Protein AF-A0A8S3U0A6-F1 (afdb_monomer_lite)

Secondary structure (DSSP, 8-state):
-TT-EEEEEEE-SSS-----EEEEEEPB---TTTTTTSPTT-EEE-SS-SSEEEEEEEETTEEEEEEEEPGGG-EEETTTTEEES---S---------PPPPP-PPPP-----TTEEEEEETTEEEEEEES--GGG-EEEEEEEEEETTEEEEEEEEEPPPB---S-BEEE--S--BTT-TTSS-TTS-EEEEEEEEBTT-EEEEEEE-TT-SS-EEPP-EEEEEEEEEETTEEEEEEEEE----GGGTT-EEEEEEE-TT-TTSPPPBB--EE--PBPTTTTTT--SS-EEEE-SS-TTEEEEEETTEEEEEE-SSTTEEE-SSSSSSEEEGGGS-----S-GGGHHHHTTSS--

Radius of gyration: 31.89 Å; chains: 1; bounding box: 70×53×95 Å

Organism: Mytilus edulis (NCBI:txid6550)

pLDDT: mean 75.88, std 19.81, range [29.55, 98.44]

Foldseek 3Di:
DQFFKEKEFEDEPDPDPPTPDIDIDTFAFDWLCNCVPPDAQAWAFRPPDFQWIWGWHDDPPGIDTDIDGAPPSFGADNVVSHGDPDDDPPPPDDPDDDDDDDDDDDDDDDDDDPAWDWDDDDRYIYIYGYPDFLVPFAKDKDWDDPDPGGITIDIDGDADWWAWDDAKAWAQFLFAAAPDPVLGDPVRWIKMKGFQTPVGWDKFKWKAFPPRDDIDTADWAWDDKDWDQDRRITIIMTTIGGRHHPRLQQIKMKMWTDDPVCRPDPIHIHDIDTDHHDYQQPLPPVQDQWDWAFDQADQQWIWIDGRRGTGIHGNPDPQWGQAPPDPDRIDGPVVHDDDNNPDPPCVVVVVVPPDD

Sequence (356 aa):
MDGGKLRCRISESGDSEDLVGSVSEPLMLIPRNYCSCAEVNKRLEHPTKCDVYVECIEDGPKKYAFGKACENAHCINSEIGACSHNCSSNCTKDTLDYLDFCPTSPPPAKQSANGISITLETNIITISLQNVTCSLVGFYGVELNVSSNVTDQAEGELKMIKKPNGSAALNLHPDQFADLETGYRNWLLHSCIANVGSPAGSIQIEILQQGERQFRYLNITIHDQTDETVSCSIVRKMDFGISFTSDMDKAVIRCSIRHELFPDDPKIISNNETVSLLQKNFCENNTDDRTYFQHPSDCNSFIQCEKNVTYSKSCLTESLCFGSESKAACGNCDDVTCKKLSRYNNYQVANRTATM

Structure (mmCIF, N/CA/C/O backbone):
data_AF-A0A8S3U0A6-F1
#
_entry.id   AF-A0A8S3U0A6-F1
#
loop_
_atom_site.group_PDB
_atom_site.id
_atom_site.type_symbol
_atom_site.label_atom_id
_atom_site.label_alt_id
_atom_site.label_comp_id
_atom_site.label_asym_id
_atom_site.label_entity_id
_atom_site.label_seq_id
_atom_site.pdbx_PDB_ins_code
_atom_site.Cartn_x
_atom_site.Cartn_y
_atom_site.Cartn_z
_atom_site.occupancy
_atom_site.B_iso_or_equiv
_atom_site.auth_seq_id
_atom_site.auth_comp_id
_atom_site.auth_asym_id
_atom_site.auth_atom_id
_atom_site.pdbx_PDB_model_num
ATOM 1 N N . MET A 1 1 ? 24.007 1.934 -42.905 1.00 47.88 1 MET A N 1
ATOM 2 C CA . MET A 1 1 ? 23.097 0.780 -42.779 1.00 47.88 1 MET A CA 1
ATOM 3 C C . MET A 1 1 ? 21.680 1.312 -42.646 1.00 47.88 1 MET A C 1
ATOM 5 O O . MET A 1 1 ? 21.069 1.174 -41.597 1.00 47.88 1 MET A O 1
ATOM 9 N N . ASP A 1 2 ? 21.169 1.977 -43.682 1.00 33.72 2 ASP A N 1
ATOM 10 C CA . ASP A 1 2 ? 19.821 2.540 -43.588 1.00 33.72 2 ASP A CA 1
ATOM 11 C C . ASP A 1 2 ? 18.804 1.387 -43.649 1.00 33.72 2 ASP A C 1
ATOM 13 O O . ASP A 1 2 ? 18.867 0.561 -44.563 1.00 33.72 2 ASP A O 1
ATOM 17 N N . GLY A 1 3 ? 17.954 1.256 -42.627 1.00 42.91 3 GLY A N 1
ATOM 18 C CA . GLY A 1 3 ? 16.997 0.147 -42.494 1.00 42.91 3 GLY A CA 1
ATOM 19 C C . GLY A 1 3 ? 17.502 -1.131 -41.800 1.00 42.91 3 GLY A C 1
ATOM 20 O O . GLY A 1 3 ? 16.824 -2.159 -41.869 1.00 42.91 3 GLY A O 1
ATOM 21 N N . GLY A 1 4 ? 18.661 -1.104 -41.127 1.00 47.53 4 GLY A N 1
ATOM 22 C CA . GLY A 1 4 ? 19.082 -2.201 -40.242 1.00 47.53 4 GLY A CA 1
ATOM 23 C C . GLY A 1 4 ? 18.166 -2.348 -39.015 1.00 47.53 4 GLY A C 1
ATOM 24 O O . GLY A 1 4 ? 17.414 -1.433 -38.681 1.00 47.53 4 GLY A O 1
ATOM 25 N N . LYS A 1 5 ? 18.204 -3.501 -38.336 1.00 49.84 5 LYS A N 1
ATOM 26 C CA . LYS A 1 5 ? 17.401 -3.755 -37.124 1.00 49.84 5 LYS A CA 1
ATOM 27 C C . LYS A 1 5 ? 18.305 -4.121 -35.954 1.00 49.84 5 LYS A C 1
ATOM 29 O O . LYS A 1 5 ? 19.135 -5.022 -36.085 1.00 49.84 5 LYS A O 1
ATOM 34 N N . LEU A 1 6 ? 18.109 -3.465 -34.813 1.00 46.78 6 LEU A N 1
ATOM 35 C CA . LEU A 1 6 ? 18.661 -3.922 -33.542 1.00 46.78 6 LEU A CA 1
ATOM 36 C C . LEU A 1 6 ? 17.726 -4.997 -32.995 1.00 46.78 6 LEU A C 1
ATOM 38 O O . LEU A 1 6 ? 16.516 -4.779 -32.931 1.00 46.78 6 LEU A O 1
ATOM 42 N N . ARG A 1 7 ? 18.265 -6.159 -32.620 1.00 52.66 7 ARG A N 1
ATOM 43 C CA . ARG A 1 7 ? 17.488 -7.214 -31.962 1.00 52.66 7 ARG A CA 1
ATOM 44 C C . ARG A 1 7 ? 18.104 -7.509 -30.602 1.00 52.66 7 ARG A C 1
ATOM 46 O O . ARG A 1 7 ? 19.230 -7.987 -30.528 1.00 52.66 7 ARG A O 1
ATOM 53 N N . CYS A 1 8 ? 17.356 -7.281 -29.532 1.00 51.00 8 CYS A N 1
ATOM 54 C CA . CYS A 1 8 ? 17.762 -7.728 -28.201 1.00 51.00 8 CYS A CA 1
ATOM 55 C C . CYS A 1 8 ? 17.172 -9.117 -27.938 1.00 51.00 8 CYS A C 1
ATOM 57 O O . CYS A 1 8 ? 15.973 -9.326 -28.148 1.00 51.00 8 CYS A O 1
ATOM 59 N N . ARG A 1 9 ? 18.008 -10.067 -27.505 1.00 60.38 9 ARG A N 1
ATOM 60 C CA . ARG A 1 9 ? 17.575 -11.402 -27.064 1.00 60.38 9 ARG A CA 1
ATOM 61 C C . ARG A 1 9 ? 17.906 -11.583 -25.587 1.00 60.38 9 ARG A C 1
ATOM 63 O O . ARG A 1 9 ? 19.030 -11.329 -25.164 1.00 60.38 9 ARG A O 1
ATOM 70 N N . ILE A 1 10 ? 16.930 -12.040 -24.813 1.00 53.59 10 ILE A N 1
ATOM 71 C CA . ILE A 1 10 ? 17.117 -12.402 -23.406 1.00 53.59 10 ILE A CA 1
ATOM 72 C C . ILE A 1 10 ? 16.853 -13.902 -23.294 1.00 53.59 10 ILE A C 1
ATOM 74 O O . ILE A 1 10 ? 15.803 -14.372 -23.732 1.00 53.59 10 ILE A O 1
ATOM 78 N N . SER A 1 11 ? 17.811 -14.641 -22.741 1.00 54.06 11 SER A N 1
ATOM 79 C CA . SER A 1 11 ? 17.700 -16.083 -22.494 1.00 54.06 11 SER A CA 1
ATOM 80 C C . SER A 1 11 ? 17.983 -16.374 -21.023 1.00 54.06 11 SER A C 1
ATOM 82 O O . SER A 1 11 ? 18.988 -15.893 -20.487 1.00 54.06 11 SER A O 1
ATOM 84 N N . GLU A 1 12 ? 17.133 -17.171 -20.377 1.00 51.25 12 GLU A N 1
ATOM 85 C CA . GLU A 1 12 ? 17.441 -17.729 -19.057 1.00 51.25 12 GLU A CA 1
ATOM 86 C C . GLU A 1 12 ? 18.522 -18.814 -19.167 1.00 51.25 12 GLU A C 1
ATOM 88 O O . GLU A 1 12 ? 18.700 -19.441 -20.211 1.00 51.25 12 GLU A O 1
ATOM 93 N N . SER A 1 13 ? 19.302 -19.007 -18.103 1.00 42.06 13 SER A N 1
ATOM 94 C CA . SER A 1 13 ? 20.337 -20.039 -18.061 1.00 42.06 13 SER A CA 1
ATOM 95 C C . SER A 1 13 ? 19.722 -21.417 -17.817 1.00 42.06 13 SER A C 1
ATOM 97 O O . SER A 1 13 ? 19.549 -21.872 -16.691 1.00 42.06 13 SER A O 1
ATOM 99 N N . GLY A 1 14 ? 19.419 -22.094 -18.916 1.00 46.12 14 GLY A N 1
ATOM 100 C CA . GLY A 1 14 ? 19.045 -23.500 -18.996 1.00 46.12 14 GLY A CA 1
ATOM 101 C C . GLY A 1 14 ? 18.926 -23.863 -20.472 1.00 46.12 14 GLY A C 1
ATOM 102 O O . GLY A 1 14 ? 18.531 -23.016 -21.263 1.00 46.12 14 GLY A O 1
ATOM 103 N N . ASP A 1 15 ? 19.286 -25.084 -20.869 1.00 41.91 15 ASP A N 1
ATOM 104 C CA . ASP A 1 15 ? 19.334 -25.532 -22.276 1.00 41.91 15 ASP A CA 1
ATOM 105 C C . ASP A 1 15 ? 17.960 -25.553 -23.006 1.00 41.91 15 ASP A C 1
ATOM 107 O O . ASP A 1 15 ? 17.818 -26.193 -24.048 1.00 41.91 15 ASP A O 1
ATOM 111 N N . SER A 1 16 ? 16.927 -24.878 -22.487 1.00 42.53 16 SER A N 1
ATOM 112 C CA . SER A 1 16 ? 15.658 -24.660 -23.184 1.00 42.53 16 SER A CA 1
ATOM 113 C C . SER A 1 16 ? 15.678 -23.326 -23.933 1.00 42.53 16 SER A C 1
ATOM 115 O O . SER A 1 16 ? 15.796 -22.264 -23.322 1.00 42.53 16 SER A O 1
ATOM 117 N N . GLU A 1 17 ? 15.489 -23.372 -25.253 1.00 40.44 17 GLU A N 1
ATOM 118 C CA . GLU A 1 17 ? 15.299 -22.212 -26.143 1.00 40.44 17 GLU A CA 1
ATOM 119 C C . GLU A 1 17 ? 13.962 -21.467 -25.919 1.00 40.44 17 GLU A C 1
ATOM 121 O O . GLU A 1 17 ? 13.339 -20.979 -26.864 1.00 40.44 17 GLU A O 1
ATOM 126 N N . ASP A 1 18 ? 13.495 -21.355 -24.678 1.00 37.75 18 ASP A N 1
ATOM 127 C CA . ASP A 1 18 ? 12.295 -20.586 -24.372 1.00 37.75 18 ASP A CA 1
ATOM 128 C C . ASP A 1 18 ? 12.647 -19.091 -24.394 1.00 37.75 18 ASP A C 1
ATOM 130 O O . ASP A 1 18 ? 13.227 -18.515 -23.472 1.00 37.75 18 ASP A O 1
ATOM 134 N N . LEU A 1 19 ? 12.339 -18.458 -25.528 1.00 41.19 19 LEU A N 1
ATOM 135 C CA . LEU A 1 19 ? 12.438 -17.016 -25.744 1.00 41.19 19 LEU A CA 1
ATOM 136 C C . LEU A 1 19 ? 11.543 -16.273 -24.743 1.00 41.19 19 LEU A C 1
ATOM 138 O O . LEU A 1 19 ? 10.323 -16.250 -24.890 1.00 41.19 19 LEU A O 1
ATOM 142 N N . VAL A 1 20 ? 12.156 -15.590 -23.774 1.00 49.09 20 VAL A N 1
ATOM 143 C CA . VAL A 1 20 ? 11.433 -14.754 -22.795 1.00 49.09 20 VAL A CA 1
ATOM 144 C C . VAL A 1 20 ? 10.982 -13.418 -23.419 1.00 49.09 20 VAL A C 1
ATOM 146 O O . VAL A 1 20 ? 10.034 -12.790 -22.955 1.00 49.09 20 VAL A O 1
ATOM 149 N N . GLY A 1 21 ? 11.606 -12.998 -24.526 1.00 49.06 21 GLY A N 1
ATOM 150 C CA . GLY A 1 21 ? 11.163 -11.862 -25.337 1.00 49.06 21 GLY A CA 1
ATOM 151 C C . GLY A 1 21 ? 12.206 -11.396 -26.355 1.00 49.06 21 GLY A C 1
ATOM 152 O O . GLY A 1 21 ? 13.409 -11.601 -26.180 1.00 49.06 21 GLY A O 1
ATOM 153 N N . SER A 1 22 ? 11.752 -10.748 -27.432 1.00 41.56 22 SER A N 1
ATOM 154 C CA . SER A 1 22 ? 12.625 -10.031 -28.368 1.00 41.56 22 SER A CA 1
ATOM 155 C C . SER A 1 22 ? 11.982 -8.721 -28.801 1.00 41.56 22 SER A C 1
ATOM 157 O O . SER A 1 22 ? 10.858 -8.733 -29.302 1.00 41.56 22 SER A O 1
ATOM 159 N N . VAL A 1 23 ? 12.710 -7.616 -28.667 1.00 48.03 23 VAL A 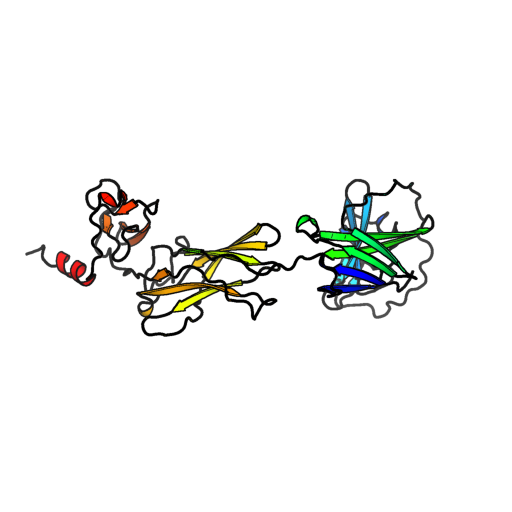N 1
ATOM 160 C CA . VAL A 1 23 ? 12.323 -6.319 -29.236 1.00 48.03 23 VAL A CA 1
ATOM 161 C C . VAL A 1 23 ? 13.206 -6.066 -30.452 1.00 48.03 23 VAL A C 1
ATOM 163 O O . VAL A 1 23 ? 14.416 -6.311 -30.408 1.00 48.03 23 VAL A O 1
ATOM 166 N N . SER A 1 24 ? 12.587 -5.648 -31.558 1.00 44.12 24 SER A N 1
ATOM 167 C CA . SER A 1 24 ? 13.285 -5.314 -32.795 1.00 44.12 24 SER A CA 1
ATOM 168 C C . SER A 1 24 ? 12.948 -3.888 -33.196 1.00 44.12 24 SER A C 1
ATOM 170 O O . SER A 1 24 ? 11.878 -3.652 -33.747 1.00 44.12 24 SER A O 1
ATOM 172 N N . GLU A 1 25 ? 13.880 -2.971 -32.965 1.00 54.28 25 GLU A N 1
ATOM 173 C CA . GLU A 1 25 ? 13.739 -1.573 -33.376 1.00 54.28 25 GLU A CA 1
ATOM 174 C C . GLU A 1 25 ? 14.562 -1.310 -34.647 1.00 54.28 25 GLU A C 1
ATOM 176 O O . GLU A 1 25 ? 15.656 -1.874 -34.809 1.00 54.28 25 GLU A O 1
ATOM 181 N N . PRO A 1 26 ? 14.054 -0.501 -35.593 1.00 49.22 26 PRO A N 1
ATOM 182 C CA . PRO A 1 26 ? 14.845 -0.046 -36.726 1.00 49.22 26 PRO A CA 1
ATOM 183 C C . PRO A 1 26 ? 15.969 0.878 -36.239 1.00 49.22 26 PRO A C 1
ATOM 185 O O . PRO A 1 26 ? 15.728 1.802 -35.464 1.00 49.22 26 PRO A O 1
ATOM 188 N N . LEU A 1 27 ? 17.192 0.640 -36.718 1.00 47.41 27 LEU A N 1
ATOM 189 C CA . LEU A 1 27 ? 18.333 1.528 -36.489 1.00 47.41 27 LEU A CA 1
ATOM 190 C C . LEU A 1 27 ? 18.053 2.883 -37.153 1.00 47.41 27 LEU A C 1
ATOM 192 O O . LEU A 1 27 ? 17.593 2.929 -38.299 1.00 47.41 27 LEU A O 1
ATOM 196 N N . MET A 1 28 ? 18.299 3.977 -36.432 1.00 59.22 28 MET A N 1
ATOM 197 C CA . MET A 1 28 ? 18.072 5.337 -36.919 1.00 59.22 28 MET A CA 1
ATOM 198 C C . MET A 1 28 ? 19.397 6.097 -36.958 1.00 59.22 28 MET A C 1
ATOM 200 O O . MET A 1 28 ? 19.957 6.445 -35.927 1.00 59.22 28 MET A O 1
ATOM 204 N N . LEU A 1 29 ? 19.866 6.374 -38.175 1.00 49.03 29 LEU A N 1
ATOM 205 C CA . LEU A 1 29 ? 21.147 7.030 -38.425 1.00 49.03 29 LEU A CA 1
ATOM 206 C C . LEU A 1 29 ? 21.105 8.516 -38.036 1.00 49.03 29 LEU A C 1
ATOM 208 O O . LEU A 1 29 ? 20.528 9.331 -38.761 1.00 49.03 29 LEU A O 1
ATOM 212 N N . ILE A 1 30 ? 21.781 8.878 -36.941 1.00 61.34 30 ILE A N 1
ATOM 213 C CA . ILE A 1 30 ? 22.064 10.269 -36.553 1.00 61.34 30 ILE A CA 1
ATOM 214 C C . ILE A 1 30 ? 23.581 10.522 -36.680 1.00 61.34 30 ILE A C 1
ATOM 216 O O . ILE A 1 30 ? 24.365 9.829 -36.031 1.00 61.34 30 ILE A O 1
ATOM 220 N N . PRO A 1 31 ? 24.040 11.497 -37.492 1.00 62.28 31 PRO A N 1
ATOM 221 C CA . PRO A 1 31 ? 25.468 11.797 -37.640 1.00 62.28 31 PRO A CA 1
ATOM 222 C C . PRO A 1 31 ? 26.160 12.147 -36.310 1.00 62.28 31 PRO A C 1
ATOM 224 O O . PRO A 1 31 ? 25.607 12.865 -35.482 1.00 62.28 31 PRO A O 1
ATOM 227 N N . ARG A 1 32 ? 27.422 11.734 -36.120 1.00 54.69 32 ARG A N 1
ATOM 228 C CA . ARG A 1 32 ? 28.195 11.966 -34.876 1.00 54.69 32 ARG A CA 1
ATOM 229 C C . ARG A 1 32 ? 28.244 13.427 -34.426 1.00 54.69 32 ARG A C 1
ATOM 231 O O . ARG A 1 32 ? 28.287 13.740 -33.243 1.00 54.69 32 ARG A O 1
ATOM 238 N N . ASN A 1 33 ? 28.307 14.326 -35.395 1.00 67.69 33 ASN A N 1
ATOM 239 C CA . ASN A 1 33 ? 28.427 15.763 -35.205 1.00 67.69 33 ASN A CA 1
ATOM 240 C C . ASN A 1 33 ? 27.070 16.476 -35.258 1.00 67.69 33 ASN A C 1
ATOM 242 O O . ASN A 1 33 ? 27.037 17.700 -35.303 1.00 67.69 33 ASN A O 1
ATOM 246 N N . TYR A 1 34 ? 25.949 15.750 -35.225 1.00 76.06 34 TYR A N 1
ATOM 247 C CA . TYR A 1 34 ? 24.624 16.369 -35.295 1.00 76.06 34 TYR A CA 1
ATOM 248 C C . TYR A 1 34 ? 24.407 17.404 -34.183 1.00 76.06 34 TYR A C 1
ATOM 250 O O . TYR A 1 34 ? 23.844 18.471 -34.404 1.00 76.06 34 TYR A O 1
ATOM 258 N N . CYS A 1 35 ? 24.953 17.121 -32.998 1.00 82.12 35 CYS A N 1
ATOM 259 C CA . CYS A 1 35 ? 24.882 17.993 -31.831 1.00 82.12 35 CYS A CA 1
ATOM 260 C C . CYS A 1 35 ? 26.129 18.863 -31.609 1.00 82.12 35 CYS A C 1
ATOM 262 O O . CYS A 1 35 ? 26.193 19.581 -30.610 1.00 82.12 35 CYS A O 1
ATOM 264 N N . SER A 1 36 ? 27.134 18.839 -32.497 1.00 77.44 36 SER A N 1
ATOM 265 C CA . SER A 1 36 ? 28.404 19.542 -32.238 1.00 77.44 36 SER A CA 1
ATOM 266 C C . SER A 1 36 ? 28.229 21.059 -32.146 1.00 77.44 36 SER A C 1
ATOM 268 O O . SER A 1 36 ? 28.889 21.707 -31.336 1.00 77.44 36 SER A O 1
ATOM 270 N N . CYS A 1 37 ? 27.299 21.611 -32.926 1.00 78.38 37 CYS A N 1
ATOM 271 C CA . CYS A 1 37 ? 26.990 23.044 -32.969 1.00 78.38 37 CYS A CA 1
ATOM 272 C C . CYS A 1 37 ? 25.665 23.396 -32.277 1.00 78.38 37 CYS A C 1
ATOM 274 O O . CYS A 1 37 ? 25.257 24.554 -32.279 1.00 78.38 37 CYS A O 1
ATOM 276 N N . ALA A 1 38 ? 24.985 22.408 -31.697 1.00 79.44 38 ALA A N 1
ATOM 277 C CA . ALA A 1 38 ? 23.726 22.615 -31.007 1.00 79.44 38 ALA A CA 1
ATOM 278 C C . ALA A 1 38 ? 23.963 23.051 -29.556 1.00 79.44 38 ALA A C 1
ATOM 280 O O . ALA A 1 38 ? 24.920 22.621 -28.897 1.00 79.44 38 ALA A O 1
ATOM 281 N N . GLU A 1 39 ? 23.071 23.901 -29.057 1.00 85.31 39 GLU A N 1
ATOM 282 C CA . GLU A 1 39 ? 22.974 24.195 -27.631 1.00 85.31 39 GLU A CA 1
ATOM 283 C C . GLU A 1 39 ? 22.542 22.936 -26.865 1.00 85.31 39 GLU A C 1
ATOM 285 O O . GLU A 1 39 ? 21.842 22.070 -27.396 1.00 85.31 39 GLU A O 1
ATOM 290 N N . VAL A 1 40 ? 22.983 22.821 -25.613 1.00 82.19 40 VAL A N 1
ATOM 291 C CA . VAL A 1 40 ? 22.609 21.704 -24.736 1.00 82.19 40 VAL A CA 1
ATOM 292 C C . VAL A 1 40 ? 21.099 21.731 -24.500 1.00 82.19 40 VAL A C 1
ATOM 294 O O . VAL A 1 40 ? 20.516 22.795 -24.302 1.00 82.19 40 VAL A O 1
ATOM 297 N N . ASN A 1 41 ? 20.466 20.561 -24.527 1.00 81.94 41 ASN A N 1
ATOM 298 C CA . ASN A 1 41 ? 19.020 20.335 -24.454 1.00 81.94 41 ASN A CA 1
ATOM 299 C C . ASN A 1 41 ? 18.215 20.930 -25.619 1.00 81.94 41 ASN A C 1
ATOM 301 O O . ASN A 1 41 ? 16.982 20.963 -25.571 1.00 81.94 41 ASN A O 1
ATOM 305 N N . LYS A 1 42 ? 18.877 21.376 -26.693 1.00 84.62 42 LYS A N 1
ATOM 306 C CA . LYS A 1 42 ? 18.171 21.783 -27.903 1.00 84.62 42 LYS A CA 1
ATOM 307 C C . LYS A 1 42 ? 17.587 20.554 -28.590 1.00 84.62 42 LYS A C 1
ATOM 309 O O . LYS A 1 42 ? 18.274 19.551 -28.793 1.00 84.62 42 LYS A O 1
ATOM 314 N N . ARG A 1 43 ? 16.312 20.661 -28.962 1.00 85.94 43 ARG A N 1
ATOM 315 C CA . ARG A 1 43 ? 15.608 19.671 -29.776 1.00 85.94 43 ARG A CA 1
ATOM 316 C C . ARG A 1 43 ? 15.718 20.073 -31.238 1.00 85.94 43 ARG A C 1
ATOM 318 O O . ARG A 1 43 ? 15.327 21.175 -31.612 1.00 85.94 43 ARG A O 1
ATOM 325 N N . LEU A 1 44 ? 16.290 19.192 -32.040 1.00 83.19 44 LEU A N 1
ATOM 326 C CA . LEU A 1 44 ? 16.493 19.362 -33.471 1.00 83.19 44 LEU A CA 1
ATOM 327 C C . LEU A 1 44 ? 15.561 18.429 -34.235 1.00 83.19 44 LEU A C 1
ATOM 329 O O . LEU A 1 44 ? 15.162 17.385 -33.720 1.00 83.19 44 LEU A O 1
ATOM 333 N N . GLU A 1 45 ? 15.242 18.776 -35.477 1.00 81.94 45 GLU A N 1
ATOM 334 C CA . GLU A 1 45 ? 14.510 17.857 -36.350 1.00 81.94 45 GLU A CA 1
ATOM 335 C C . GLU A 1 45 ? 15.331 16.594 -36.571 1.00 81.94 45 GLU A C 1
ATOM 337 O O . GLU A 1 45 ? 16.559 16.662 -36.623 1.00 81.94 45 GLU A O 1
ATOM 342 N N . HIS A 1 46 ? 14.693 15.430 -36.657 1.00 80.06 46 HIS A N 1
ATOM 343 C CA . HIS A 1 46 ? 15.438 14.222 -36.968 1.00 80.06 46 HIS A CA 1
ATOM 344 C C . HIS A 1 46 ? 15.821 14.212 -38.453 1.00 80.06 46 HIS A C 1
ATOM 346 O O . HIS A 1 46 ? 14.981 14.478 -39.317 1.00 80.06 46 HIS A O 1
ATOM 352 N N . PRO A 1 47 ? 17.076 13.865 -38.795 1.00 70.19 47 PRO A N 1
ATOM 353 C CA . PRO A 1 47 ? 17.580 14.031 -40.145 1.00 70.19 47 PRO A CA 1
ATOM 354 C C . PRO A 1 47 ? 16.893 13.128 -41.152 1.00 70.19 47 PRO A C 1
ATOM 356 O O . PRO A 1 47 ? 17.143 13.328 -42.324 1.00 70.19 47 PRO A O 1
ATOM 359 N N . THR A 1 48 ? 16.096 12.123 -40.765 1.00 67.50 48 THR A N 1
ATOM 360 C CA . THR A 1 48 ? 15.401 11.199 -41.688 1.00 67.50 48 THR A CA 1
ATOM 361 C C . THR A 1 48 ? 13.934 10.915 -41.364 1.00 67.50 48 THR A C 1
ATOM 363 O O . THR A 1 48 ? 13.293 10.206 -42.137 1.00 67.50 48 THR A O 1
ATOM 366 N N . LYS A 1 49 ? 13.380 11.466 -40.277 1.00 74.44 49 LYS A N 1
ATOM 367 C CA . LYS A 1 49 ? 12.006 11.185 -39.825 1.00 74.44 49 LYS A CA 1
ATOM 368 C C . LYS A 1 49 ? 11.366 12.440 -39.248 1.00 74.44 49 LYS A C 1
ATOM 370 O O . LYS A 1 49 ? 12.043 13.217 -38.598 1.00 74.44 49 LYS A O 1
ATOM 375 N N . CYS A 1 50 ? 10.076 12.631 -39.485 1.00 77.44 50 CYS A N 1
ATOM 376 C CA . CYS A 1 50 ? 9.384 13.873 -39.127 1.00 77.44 50 CYS A CA 1
ATOM 377 C C . CYS A 1 50 ? 8.708 13.773 -37.751 1.00 77.44 50 CYS A C 1
ATOM 379 O O . CYS A 1 50 ? 8.495 14.784 -37.093 1.00 77.44 50 CYS A O 1
ATOM 381 N N . ASP A 1 51 ? 8.401 12.551 -37.313 1.00 78.00 51 ASP A N 1
ATOM 382 C CA . ASP A 1 51 ? 7.774 12.188 -36.037 1.00 78.00 51 ASP A CA 1
ATOM 383 C C . ASP A 1 51 ? 8.790 11.932 -34.908 1.00 78.00 51 ASP A C 1
ATOM 385 O O . ASP A 1 51 ? 8.432 11.499 -33.813 1.00 78.00 51 ASP A O 1
ATOM 389 N N . VAL A 1 52 ? 10.069 12.203 -35.168 1.00 78.00 52 VAL A N 1
ATOM 390 C CA . VAL A 1 52 ? 11.179 12.035 -34.229 1.00 78.00 52 VAL A CA 1
ATOM 391 C C . VAL A 1 52 ? 11.944 13.353 -34.153 1.00 78.00 52 VAL A C 1
ATOM 393 O O . VAL A 1 52 ? 12.131 14.035 -35.161 1.00 78.00 52 VAL A O 1
ATOM 396 N N . TYR A 1 53 ? 12.412 13.713 -32.963 1.00 84.31 53 TYR A N 1
ATOM 397 C CA . TYR A 1 53 ? 13.364 14.801 -32.760 1.00 84.31 53 TYR A CA 1
ATOM 398 C C . TYR A 1 53 ? 14.656 14.274 -32.151 1.00 84.31 53 TYR A C 1
ATOM 400 O O . TYR A 1 53 ? 14.681 13.201 -31.553 1.00 84.31 53 TYR A O 1
ATOM 408 N N . VAL A 1 54 ? 15.735 15.032 -32.302 1.00 82.94 54 VAL A N 1
ATOM 409 C CA . VAL A 1 54 ? 17.030 14.733 -31.692 1.00 82.94 54 VAL A CA 1
ATOM 410 C C . VAL A 1 54 ? 17.268 15.699 -30.543 1.00 82.94 54 VAL A C 1
ATOM 412 O O . VAL A 1 54 ? 17.284 16.909 -30.747 1.00 82.94 54 VAL A O 1
ATOM 415 N N . GLU A 1 55 ? 17.439 15.183 -29.334 1.00 87.00 55 GLU A N 1
ATOM 416 C CA . GLU A 1 55 ? 17.814 15.957 -28.154 1.00 87.00 55 GLU A CA 1
ATOM 417 C C . GLU A 1 55 ? 19.322 15.872 -27.934 1.00 87.00 55 GLU A C 1
ATOM 419 O O . GLU A 1 55 ? 19.886 14.784 -27.814 1.00 87.00 55 GLU A O 1
ATOM 424 N N . CYS A 1 56 ? 19.982 17.025 -27.888 1.00 83.75 56 CYS A N 1
ATOM 425 C CA . CYS A 1 56 ? 21.419 17.091 -27.665 1.00 83.75 56 CYS A CA 1
ATOM 426 C C . CYS A 1 56 ? 21.731 17.199 -26.172 1.00 83.75 56 CYS A C 1
ATOM 428 O O . CYS A 1 56 ? 21.449 18.233 -25.574 1.00 83.75 56 CYS A O 1
ATOM 430 N N . ILE A 1 57 ? 22.336 16.179 -25.565 1.00 81.50 57 ILE A N 1
ATOM 431 C CA . ILE A 1 57 ? 22.690 16.186 -24.133 1.00 81.50 57 ILE A CA 1
ATOM 432 C C . ILE A 1 57 ? 24.211 16.240 -23.994 1.00 81.50 57 ILE A C 1
ATOM 434 O O . ILE A 1 57 ? 24.939 15.664 -24.802 1.00 81.50 57 ILE A O 1
ATOM 438 N N . GLU A 1 58 ? 24.702 16.947 -22.981 1.00 82.69 58 GLU A N 1
ATOM 439 C CA . GLU A 1 58 ? 26.125 17.019 -22.654 1.00 82.69 58 GLU A CA 1
ATOM 440 C C . GLU A 1 58 ? 26.406 16.216 -21.379 1.00 82.69 58 GLU A C 1
ATOM 442 O O . GLU A 1 58 ? 25.743 16.409 -20.361 1.00 82.69 58 GLU A O 1
ATOM 447 N N . ASP A 1 59 ? 27.381 15.309 -21.448 1.00 70.06 59 ASP A N 1
ATOM 448 C CA . ASP A 1 59 ? 27.919 14.590 -20.291 1.00 70.06 59 ASP A CA 1
ATOM 449 C C . ASP A 1 59 ? 29.452 14.697 -20.314 1.00 70.06 59 ASP A C 1
ATOM 451 O O . ASP A 1 59 ? 30.156 14.112 -21.150 1.00 70.06 59 ASP A O 1
ATOM 455 N N . GLY A 1 60 ? 29.967 15.550 -19.428 1.00 81.00 60 GLY A N 1
ATOM 456 C CA . GLY A 1 60 ? 31.368 15.955 -19.408 1.00 81.00 60 GLY A CA 1
ATOM 457 C C . GLY A 1 60 ? 31.776 16.700 -20.693 1.00 81.00 60 GLY A C 1
ATOM 458 O O . GLY A 1 60 ? 31.067 17.603 -21.118 1.00 81.00 60 GLY A O 1
ATOM 459 N N . PRO A 1 61 ? 32.919 16.365 -21.328 1.00 74.62 61 PRO A N 1
ATOM 460 C CA . PRO A 1 61 ? 33.389 17.033 -22.548 1.00 74.62 61 PRO A CA 1
ATOM 461 C C . PRO A 1 61 ? 32.717 16.512 -23.831 1.00 74.62 61 PRO A C 1
ATOM 463 O O . PRO A 1 61 ? 33.183 16.806 -24.934 1.00 74.62 61 PRO A O 1
ATOM 466 N N . LYS A 1 62 ? 31.696 15.656 -23.712 1.00 66.31 62 LYS A N 1
ATOM 467 C CA . LYS A 1 62 ? 31.062 14.976 -24.841 1.00 66.31 62 LYS A CA 1
ATOM 468 C C . LYS A 1 62 ? 29.614 15.425 -24.978 1.00 66.31 62 LYS A C 1
ATOM 470 O O . LYS A 1 62 ? 28.877 15.467 -23.999 1.00 66.31 62 LYS A O 1
ATOM 475 N N . LYS A 1 63 ? 29.208 15.686 -26.221 1.00 74.12 63 LYS A N 1
ATOM 476 C CA . LYS A 1 63 ? 27.809 15.875 -26.604 1.00 74.12 63 LYS A CA 1
ATOM 477 C C . LYS A 1 63 ? 27.291 14.618 -27.288 1.00 74.12 63 LYS A C 1
ATOM 479 O O . LYS A 1 63 ? 27.989 14.028 -28.111 1.00 74.12 63 LYS A O 1
ATOM 484 N N . TYR A 1 64 ? 26.066 14.257 -26.956 1.00 72.00 64 TYR A N 1
ATOM 485 C CA . TYR A 1 64 ? 25.360 13.076 -27.429 1.00 72.00 64 TYR A CA 1
ATOM 486 C C . TYR A 1 64 ? 24.052 13.508 -28.086 1.00 72.00 64 TYR A C 1
ATOM 488 O O . TYR A 1 64 ? 23.504 14.556 -27.744 1.00 72.00 64 TYR A O 1
ATOM 496 N N . ALA A 1 65 ? 23.572 12.711 -29.035 1.00 76.00 65 ALA A N 1
ATOM 497 C CA . ALA A 1 65 ? 22.385 12.993 -29.824 1.00 76.00 65 ALA A CA 1
ATOM 498 C C . ALA A 1 65 ? 21.355 11.882 -29.593 1.00 76.00 65 ALA A C 1
ATOM 500 O O . ALA A 1 65 ? 21.578 10.748 -30.000 1.00 76.00 65 ALA A O 1
ATOM 501 N N . PHE A 1 66 ? 20.235 12.205 -28.952 1.00 72.00 66 PHE A N 1
ATOM 502 C CA . PHE A 1 66 ? 19.214 11.229 -28.578 1.00 72.00 66 PHE A CA 1
ATOM 503 C C . PHE A 1 66 ? 17.976 11.374 -29.454 1.00 72.00 66 PHE A C 1
ATOM 505 O O . PHE A 1 66 ? 17.290 12.392 -29.388 1.00 72.00 66 PHE A O 1
ATOM 512 N N . GLY A 1 67 ? 17.661 10.358 -30.256 1.00 76.19 67 GLY A N 1
ATOM 513 C CA . GLY A 1 67 ? 16.398 10.305 -30.993 1.00 76.19 67 GLY A CA 1
ATOM 514 C C . GLY A 1 67 ? 15.223 10.022 -30.053 1.00 76.19 67 GLY A C 1
ATOM 515 O O . GLY A 1 67 ? 15.207 8.997 -29.377 1.00 76.19 67 GLY A O 1
ATOM 516 N N . LYS A 1 68 ? 14.221 10.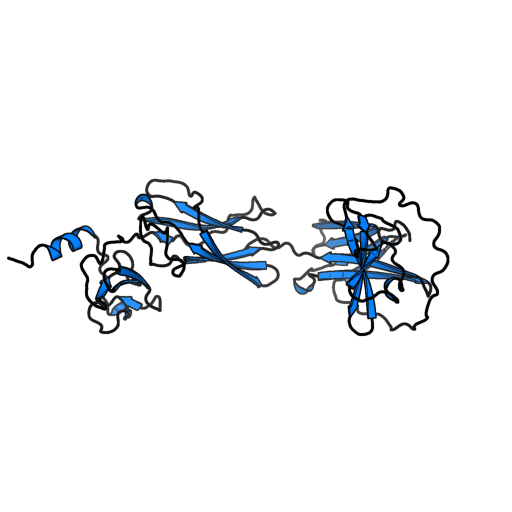903 -30.019 1.00 77.06 68 LYS A N 1
ATOM 517 C CA . LYS A 1 68 ? 12.979 10.727 -29.254 1.00 77.06 68 LYS A CA 1
ATOM 518 C C . LYS A 1 68 ? 11.767 10.878 -30.159 1.00 77.06 68 LYS A C 1
ATOM 520 O O . LYS A 1 68 ? 11.689 11.814 -30.951 1.00 77.06 68 LYS A O 1
ATOM 525 N N . ALA A 1 69 ? 10.818 9.955 -30.034 1.00 79.19 69 ALA A N 1
ATOM 526 C CA . ALA A 1 69 ? 9.544 10.058 -30.728 1.00 79.19 69 ALA A CA 1
ATOM 527 C C . ALA A 1 69 ? 8.723 11.216 -30.149 1.00 79.19 69 ALA A C 1
ATOM 529 O O . ALA A 1 69 ? 8.686 11.426 -28.934 1.00 79.19 69 ALA A O 1
ATOM 530 N N . CYS A 1 70 ? 8.044 11.951 -31.018 1.00 79.06 70 CYS A N 1
ATOM 531 C CA . CYS A 1 70 ? 6.989 12.849 -30.595 1.00 79.06 70 CYS A CA 1
ATOM 532 C C . CYS A 1 70 ? 5.747 12.037 -30.201 1.00 79.06 70 CYS A C 1
ATOM 534 O O . CYS A 1 70 ? 5.326 11.125 -30.914 1.00 79.06 70 CYS A O 1
ATOM 536 N N . GLU A 1 71 ? 5.137 12.372 -29.065 1.00 79.50 71 GLU A N 1
ATOM 537 C CA . GLU A 1 71 ? 3.882 11.744 -28.651 1.00 79.50 71 GLU A CA 1
ATOM 538 C C . GLU A 1 71 ? 2.768 12.031 -29.677 1.00 79.50 71 GLU A C 1
ATOM 540 O O . GLU A 1 71 ? 2.717 13.105 -30.277 1.00 79.50 71 GLU A O 1
ATOM 545 N N . ASN A 1 72 ? 1.865 11.065 -29.873 1.00 74.25 72 ASN A N 1
ATOM 546 C CA . ASN A 1 72 ? 0.618 11.215 -30.640 1.00 74.25 72 ASN A CA 1
ATOM 547 C C . ASN A 1 72 ? 0.761 11.617 -32.125 1.00 74.25 72 ASN A C 1
ATOM 549 O O . ASN A 1 72 ? -0.096 12.325 -32.652 1.00 74.25 72 ASN A O 1
ATOM 553 N N . ALA A 1 73 ? 1.797 11.133 -32.823 1.00 60.34 73 ALA A N 1
ATOM 554 C CA . ALA A 1 73 ? 2.033 11.400 -34.253 1.00 60.34 73 ALA A CA 1
ATOM 555 C C . ALA A 1 73 ? 2.254 12.890 -34.592 1.00 60.34 73 ALA A C 1
ATOM 557 O O . ALA A 1 73 ? 1.976 13.340 -35.705 1.00 60.34 73 ALA A O 1
ATOM 558 N N . HIS A 1 74 ? 2.753 13.664 -33.627 1.00 75.25 74 HIS A N 1
ATOM 559 C CA . HIS A 1 74 ? 3.195 15.037 -33.856 1.00 75.25 74 HIS A CA 1
ATOM 560 C C . HIS A 1 74 ? 4.538 15.038 -34.588 1.00 75.25 74 HIS A C 1
ATOM 562 O O . HIS A 1 74 ? 5.307 14.083 -34.498 1.00 75.25 74 HIS A O 1
ATOM 568 N N . CYS A 1 75 ? 4.855 16.142 -35.251 1.00 77.19 75 CYS A N 1
ATOM 569 C CA . CYS A 1 75 ? 6.206 16.422 -35.721 1.00 77.19 75 CYS A CA 1
ATOM 570 C C . CYS A 1 75 ? 6.848 17.494 -34.851 1.00 77.19 75 CYS A C 1
ATOM 572 O O . CYS A 1 75 ? 6.177 18.287 -34.185 1.00 77.19 75 CYS A O 1
ATOM 574 N N . ILE A 1 76 ? 8.170 17.528 -34.854 1.00 80.25 76 ILE A N 1
ATOM 575 C CA . ILE A 1 76 ? 8.926 18.566 -34.169 1.00 80.25 76 ILE A CA 1
ATOM 576 C C . ILE A 1 76 ? 8.886 19.862 -34.980 1.00 80.25 76 ILE A C 1
ATOM 578 O O . ILE A 1 76 ? 9.219 19.878 -36.159 1.00 80.25 76 ILE A O 1
ATOM 582 N N . ASN A 1 77 ? 8.468 20.956 -34.345 1.00 79.00 77 ASN A N 1
ATOM 583 C CA . ASN A 1 77 ? 8.631 22.292 -34.903 1.00 79.00 77 ASN A CA 1
ATOM 584 C C . ASN A 1 77 ? 9.977 22.846 -34.417 1.00 79.00 77 ASN A C 1
ATOM 586 O O . ASN A 1 77 ? 10.156 23.089 -33.219 1.00 79.00 77 ASN A O 1
ATOM 590 N N . SER A 1 78 ? 10.921 23.016 -35.341 1.00 69.88 78 SER A N 1
ATOM 591 C CA . SER A 1 78 ? 12.289 23.466 -35.057 1.00 69.88 78 SER A CA 1
ATOM 592 C C . SER A 1 78 ? 12.395 24.888 -34.511 1.00 69.88 78 SER A C 1
ATOM 594 O O . SER A 1 78 ? 13.352 25.174 -33.791 1.00 69.88 78 SER A O 1
ATOM 596 N N . GLU A 1 79 ? 11.430 25.766 -34.793 1.00 75.81 79 GLU A N 1
ATOM 597 C CA . GLU A 1 79 ? 11.441 27.148 -34.295 1.00 75.81 79 GLU A CA 1
ATOM 598 C C . GLU A 1 79 ? 11.168 27.208 -32.790 1.00 75.81 79 GLU A C 1
ATOM 600 O O . GLU A 1 79 ? 11.787 27.990 -32.070 1.00 75.81 79 GLU A O 1
ATOM 605 N N . ILE A 1 80 ? 10.257 26.359 -32.307 1.00 78.75 80 ILE A N 1
ATOM 606 C CA . ILE A 1 80 ? 9.840 26.324 -30.896 1.00 78.75 80 ILE A CA 1
ATOM 607 C C . ILE A 1 80 ? 10.465 25.167 -30.109 1.00 78.75 80 ILE A C 1
ATOM 609 O O . ILE A 1 80 ? 10.315 25.108 -28.890 1.00 78.75 80 ILE A O 1
ATOM 613 N N . GLY A 1 81 ? 11.135 24.228 -30.784 1.00 78.25 81 GLY A N 1
ATOM 614 C CA . GLY A 1 81 ? 11.726 23.045 -30.158 1.00 78.25 81 GLY A CA 1
ATOM 615 C C . GLY A 1 81 ? 10.692 22.149 -29.468 1.00 78.25 81 GLY A C 1
ATOM 616 O O . GLY A 1 81 ? 10.990 21.544 -28.441 1.00 78.25 81 GLY A O 1
ATOM 617 N N . ALA A 1 82 ? 9.464 22.072 -29.983 1.00 83.12 82 ALA A N 1
ATOM 618 C CA . ALA A 1 82 ? 8.375 21.313 -29.367 1.00 83.12 82 ALA A CA 1
ATOM 619 C C . ALA A 1 82 ? 7.590 20.492 -30.396 1.00 83.12 82 ALA A C 1
ATOM 621 O O . ALA A 1 82 ? 7.446 20.890 -31.553 1.00 83.12 82 ALA A O 1
ATOM 622 N N . CYS A 1 83 ? 7.082 19.336 -29.960 1.00 83.88 83 CYS A N 1
ATOM 623 C CA . CYS A 1 83 ? 6.206 18.493 -30.768 1.00 83.88 83 CYS A CA 1
ATOM 624 C C . CYS A 1 83 ? 4.864 19.204 -30.985 1.00 83.88 83 CYS A C 1
ATOM 626 O O . CYS A 1 83 ? 4.209 19.606 -30.022 1.00 83.88 83 CYS A O 1
ATOM 628 N N . SER A 1 84 ? 4.449 19.345 -32.239 1.00 81.81 84 SER A N 1
ATOM 629 C CA . SER A 1 84 ? 3.249 20.070 -32.654 1.00 81.81 84 SER A CA 1
ATOM 630 C C . SER A 1 84 ? 2.380 19.227 -33.587 1.00 81.81 84 SER A C 1
ATOM 632 O O . SER A 1 84 ? 2.881 18.441 -34.389 1.00 81.81 84 SER A O 1
ATOM 634 N N . HIS A 1 85 ? 1.064 19.433 -33.514 1.00 81.44 85 HIS A N 1
ATOM 635 C CA . HIS A 1 85 ? 0.096 18.836 -34.439 1.00 81.44 85 HIS A CA 1
ATOM 636 C C . HIS A 1 85 ? 0.153 19.447 -35.850 1.00 81.44 85 HIS A C 1
ATOM 638 O O . HIS A 1 85 ? -0.289 18.819 -36.811 1.00 81.44 85 HIS A O 1
ATOM 644 N N . ASN A 1 86 ? 0.667 20.674 -35.989 1.00 75.56 86 ASN A N 1
ATOM 645 C CA . ASN A 1 86 ? 0.719 21.378 -37.270 1.00 75.56 86 ASN A CA 1
ATOM 646 C C . ASN A 1 86 ? 2.009 21.043 -38.015 1.00 75.56 86 ASN A C 1
ATOM 648 O O . ASN A 1 86 ? 2.966 21.817 -38.018 1.00 75.56 86 ASN A O 1
ATOM 652 N N . CYS A 1 87 ? 2.008 19.883 -38.658 1.00 68.69 87 CYS A N 1
ATOM 653 C CA . CYS A 1 87 ? 3.078 19.488 -39.557 1.00 68.69 87 CYS A CA 1
ATOM 654 C C . CYS A 1 87 ? 2.882 20.143 -40.917 1.00 68.69 87 CYS A C 1
ATOM 656 O O . CYS A 1 87 ? 1.859 19.937 -41.571 1.00 68.69 87 CYS A O 1
ATOM 658 N N . SER A 1 88 ? 3.871 20.927 -41.353 1.00 60.94 88 SER A N 1
ATOM 659 C CA . SER A 1 88 ? 3.981 21.303 -42.762 1.00 60.94 88 SER A CA 1
ATOM 660 C C . SER A 1 88 ? 3.965 20.014 -43.586 1.00 60.94 88 SER A C 1
ATOM 662 O O . SER A 1 88 ? 4.764 19.110 -43.345 1.00 60.94 88 SER A O 1
ATOM 664 N N . SER A 1 89 ? 3.040 19.900 -44.539 1.00 51.56 89 SER A N 1
ATOM 665 C CA . SER A 1 89 ? 2.816 18.690 -45.344 1.00 51.56 89 SER A CA 1
ATOM 666 C C . SER A 1 89 ? 4.000 18.300 -46.237 1.00 51.56 89 SER A C 1
ATOM 668 O O . SER A 1 89 ? 3.960 17.259 -46.886 1.00 51.56 89 SER A O 1
ATOM 670 N N . ASN A 1 90 ? 5.059 19.111 -46.269 1.00 50.53 90 ASN A N 1
ATOM 671 C CA . ASN A 1 90 ? 6.237 18.893 -47.093 1.00 50.53 90 ASN A CA 1
ATOM 672 C C . ASN A 1 90 ? 7.430 18.508 -46.222 1.00 50.53 90 ASN A C 1
ATOM 674 O O . ASN A 1 90 ? 8.385 19.263 -46.079 1.00 50.53 90 ASN A O 1
ATOM 678 N N . CYS A 1 91 ? 7.412 17.285 -45.702 1.00 51.31 91 CYS A N 1
ATOM 679 C CA . CYS A 1 91 ? 8.634 16.623 -45.248 1.00 51.31 91 CYS A CA 1
ATOM 680 C C . CYS A 1 91 ? 9.375 16.001 -46.456 1.00 51.31 91 CYS A C 1
ATOM 682 O O . CYS A 1 91 ? 9.810 14.851 -46.438 1.00 51.31 91 CYS A O 1
ATOM 684 N N . THR A 1 92 ? 9.445 16.734 -47.570 1.00 44.12 92 THR A N 1
ATOM 685 C CA . THR A 1 92 ? 10.253 16.380 -48.737 1.00 44.12 92 THR A CA 1
ATOM 686 C C . THR A 1 92 ? 11.609 17.027 -48.546 1.00 44.12 92 THR A C 1
ATOM 688 O O . THR A 1 92 ? 11.745 18.240 -48.674 1.00 44.12 92 THR A O 1
ATOM 691 N N . LYS A 1 93 ? 12.602 16.216 -48.195 1.00 47.12 93 LYS A N 1
ATOM 692 C CA . LYS A 1 93 ? 13.987 16.664 -48.128 1.00 47.12 93 LYS A CA 1
ATOM 693 C C . LYS A 1 93 ? 14.464 17.100 -49.506 1.00 47.12 93 LYS A C 1
ATOM 695 O O . LYS A 1 93 ? 14.661 16.249 -50.374 1.00 47.12 93 LYS A O 1
ATOM 700 N N . ASP A 1 94 ? 14.751 18.384 -49.649 1.00 37.91 94 ASP A N 1
ATOM 701 C CA . ASP A 1 94 ? 15.874 18.773 -50.484 1.00 37.91 94 ASP A CA 1
ATOM 702 C C . ASP A 1 94 ? 17.148 18.227 -49.830 1.00 37.91 94 ASP A C 1
ATOM 704 O O . ASP A 1 94 ? 17.334 18.273 -48.611 1.00 37.91 94 ASP A O 1
ATOM 708 N N . THR A 1 95 ? 17.987 17.609 -50.652 1.00 40.44 95 THR A N 1
ATOM 709 C CA . THR A 1 95 ? 19.351 17.200 -50.322 1.00 40.44 95 THR A CA 1
ATOM 710 C C . THR A 1 95 ? 20.051 18.305 -49.535 1.00 40.44 95 THR A C 1
ATOM 712 O O . THR A 1 95 ? 20.266 19.393 -50.056 1.00 40.44 95 THR A O 1
ATOM 715 N N . LEU A 1 96 ? 20.383 18.017 -48.273 1.00 39.25 96 LEU A N 1
ATOM 716 C CA . LEU A 1 96 ? 21.178 18.881 -47.405 1.00 39.25 96 LEU A CA 1
ATOM 717 C C . LEU A 1 96 ? 22.541 19.138 -48.061 1.00 39.25 96 LEU A C 1
ATOM 719 O O . LEU A 1 96 ? 23.429 18.284 -48.021 1.00 39.25 96 LEU A O 1
ATOM 723 N N . ASP A 1 97 ? 22.690 20.316 -48.661 1.00 34.16 97 ASP A N 1
ATOM 724 C CA . ASP A 1 97 ? 23.985 20.881 -49.010 1.00 34.16 97 ASP A CA 1
ATOM 725 C C . ASP A 1 97 ? 24.765 21.167 -47.717 1.00 34.16 97 ASP A C 1
ATOM 727 O O . ASP A 1 97 ? 24.347 21.949 -46.866 1.00 34.16 97 ASP A O 1
ATOM 731 N N . TYR A 1 98 ? 25.881 20.448 -47.577 1.00 39.03 98 TYR A N 1
ATOM 732 C CA . TYR A 1 98 ? 27.094 20.763 -46.815 1.00 39.03 98 TYR A CA 1
ATOM 733 C C . TYR A 1 98 ? 26.946 21.673 -45.573 1.00 39.03 98 TYR A C 1
ATOM 735 O O . TYR A 1 98 ? 27.073 22.894 -45.644 1.00 39.03 98 TYR A O 1
ATOM 743 N N . LEU A 1 99 ? 26.825 21.055 -44.392 1.00 32.28 99 LEU A N 1
ATOM 744 C CA . LEU A 1 99 ? 27.247 21.666 -43.126 1.00 32.28 99 LEU A CA 1
ATOM 745 C C . LEU A 1 99 ? 28.717 21.303 -42.867 1.00 32.28 99 LEU A C 1
ATOM 747 O O . LEU A 1 99 ? 29.066 20.124 -42.847 1.00 32.28 99 LEU A O 1
ATOM 751 N N . ASP A 1 100 ? 29.568 22.318 -42.697 1.00 31.39 100 ASP A N 1
ATOM 752 C CA . ASP A 1 100 ? 31.012 22.201 -42.448 1.00 31.39 100 ASP A CA 1
ATOM 753 C C . ASP A 1 100 ? 31.326 21.396 -41.170 1.00 31.39 100 ASP A C 1
ATOM 755 O O . ASP A 1 100 ? 30.800 21.660 -40.086 1.00 31.39 100 ASP A O 1
ATOM 759 N N . PHE A 1 101 ? 32.211 20.401 -41.297 1.00 32.31 101 PHE A N 1
ATOM 760 C CA . PHE A 1 101 ? 32.582 19.456 -40.238 1.00 32.31 101 PHE A CA 1
ATOM 761 C C . PHE A 1 101 ? 33.882 19.878 -39.525 1.00 32.31 101 PHE A C 1
ATOM 763 O O . PHE A 1 101 ? 34.910 20.088 -40.166 1.00 32.31 101 PHE A O 1
ATOM 770 N N . CYS A 1 102 ? 33.879 19.900 -38.186 1.00 33.59 102 CYS A N 1
ATOM 771 C CA . CYS A 1 102 ? 35.089 20.039 -37.358 1.00 33.59 102 CYS A CA 1
ATOM 772 C C . CYS A 1 102 ? 35.677 18.661 -36.970 1.00 33.59 102 CYS A C 1
ATOM 774 O O . CYS A 1 102 ? 34.913 17.773 -36.584 1.00 33.59 102 CYS A O 1
ATOM 776 N N . PRO A 1 103 ? 37.012 18.462 -36.993 1.00 29.55 103 PRO A N 1
ATOM 777 C CA . PRO A 1 103 ? 37.631 17.175 -36.674 1.00 29.55 103 PRO A CA 1
ATOM 778 C C . PRO A 1 103 ? 37.977 17.031 -35.181 1.00 29.55 103 PRO A C 1
ATOM 780 O O . PRO A 1 103 ? 38.549 17.940 -34.582 1.00 29.55 103 PRO A O 1
ATOM 783 N N . THR A 1 104 ? 37.729 15.854 -34.593 1.00 34.19 104 THR A N 1
ATOM 784 C CA . THR A 1 104 ? 38.300 15.445 -33.292 1.00 34.19 104 THR A CA 1
ATOM 785 C C . THR A 1 104 ? 38.691 13.961 -33.268 1.00 34.19 104 THR A C 1
ATOM 787 O O . THR A 1 104 ? 38.142 13.133 -33.997 1.00 34.19 104 THR A O 1
ATOM 790 N N . SER A 1 105 ? 39.701 13.642 -32.449 1.00 30.78 105 SER A N 1
ATOM 791 C CA . SER A 1 105 ? 40.364 12.334 -32.348 1.00 30.78 105 SER A CA 1
ATOM 792 C C . SER A 1 105 ? 39.631 11.333 -31.427 1.00 30.78 105 SER A C 1
ATOM 794 O O . SER A 1 105 ? 38.855 11.742 -30.561 1.00 30.78 105 SER A O 1
ATOM 796 N N . PRO A 1 106 ? 39.852 10.008 -31.586 1.00 33.78 106 PRO A N 1
ATOM 797 C CA . PRO A 1 106 ? 39.104 8.981 -30.856 1.00 33.78 106 PRO A CA 1
ATOM 798 C C . PRO A 1 106 ? 39.804 8.507 -29.561 1.00 33.78 106 PRO A C 1
ATOM 800 O O . PRO A 1 106 ? 41.032 8.394 -29.543 1.00 33.78 106 PRO A O 1
ATOM 803 N N . PRO A 1 107 ? 39.054 8.133 -28.501 1.00 30.56 107 PRO A N 1
ATOM 804 C CA . PRO A 1 107 ? 39.554 7.307 -27.401 1.00 30.56 107 PRO A CA 1
ATOM 805 C C . PRO A 1 107 ? 39.259 5.799 -27.621 1.00 30.56 107 PRO A C 1
ATOM 807 O O . PRO A 1 107 ? 38.415 5.455 -28.451 1.00 30.56 107 PRO A O 1
ATOM 810 N N . PRO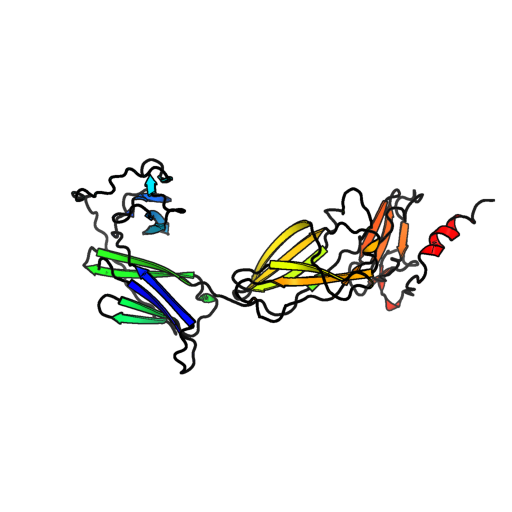 A 1 108 ? 39.945 4.884 -26.900 1.00 30.58 108 PRO A N 1
ATOM 811 C CA . PRO A 1 108 ? 39.907 3.440 -27.155 1.00 30.58 108 PRO A CA 1
ATOM 812 C C . PRO A 1 108 ? 38.751 2.703 -26.451 1.00 30.58 108 PRO A C 1
ATOM 814 O O . PRO A 1 108 ? 38.219 3.162 -25.442 1.00 30.58 108 PRO A O 1
ATOM 817 N N . ALA A 1 109 ? 38.415 1.513 -26.968 1.00 29.84 109 ALA A N 1
ATOM 818 C CA . ALA A 1 109 ? 37.349 0.627 -26.492 1.00 29.84 109 ALA A CA 1
ATOM 819 C C . ALA A 1 109 ? 37.872 -0.664 -25.827 1.00 29.84 109 ALA A C 1
ATOM 821 O O . ALA A 1 109 ? 38.817 -1.269 -26.333 1.00 29.84 109 ALA A O 1
ATOM 822 N N . LYS A 1 110 ? 37.178 -1.108 -24.763 1.00 30.91 110 LYS A N 1
ATOM 823 C CA . LYS A 1 110 ? 36.577 -2.452 -24.532 1.00 30.91 110 LYS A CA 1
ATOM 824 C C . LYS A 1 110 ? 36.483 -2.793 -23.036 1.00 30.91 110 LYS A C 1
ATOM 826 O O . LYS A 1 110 ? 37.490 -2.780 -22.337 1.00 30.91 110 LYS A O 1
ATOM 831 N N . GLN A 1 111 ? 35.309 -3.257 -22.603 1.00 34.97 111 GLN A N 1
ATOM 832 C CA . GLN A 1 111 ? 35.169 -4.223 -21.508 1.00 34.97 111 GLN A CA 1
ATOM 833 C C . GLN A 1 111 ? 34.150 -5.301 -21.899 1.00 34.97 111 GLN A C 1
ATOM 835 O O . GLN A 1 111 ? 33.113 -5.008 -22.485 1.00 34.97 111 GLN A O 1
ATOM 840 N N . SER A 1 112 ? 34.488 -6.551 -21.588 1.00 41.56 112 SER A N 1
ATOM 841 C CA . SER A 1 112 ? 33.616 -7.724 -21.647 1.00 41.56 112 SER A CA 1
ATOM 842 C C . SER A 1 112 ? 33.182 -8.015 -20.216 1.00 41.56 112 SER A C 1
ATOM 844 O O . SER A 1 112 ? 34.001 -8.477 -19.423 1.00 41.56 112 SER A O 1
ATOM 846 N N . ALA A 1 113 ? 31.929 -7.723 -19.877 1.00 51.25 113 ALA A N 1
ATOM 847 C CA . ALA A 1 113 ? 31.335 -8.141 -18.612 1.00 51.25 113 ALA A CA 1
ATOM 848 C C . ALA A 1 113 ? 30.687 -9.525 -18.792 1.00 51.25 113 ALA A C 1
ATOM 850 O O . ALA A 1 113 ? 30.034 -9.781 -19.804 1.00 51.25 113 ALA A O 1
ATOM 851 N N . ASN A 1 114 ? 30.902 -10.428 -17.831 1.00 57.97 114 ASN A N 1
ATOM 852 C CA . ASN A 1 114 ? 30.382 -11.798 -17.854 1.00 57.97 114 ASN A CA 1
ATOM 853 C C . ASN A 1 114 ? 28.867 -11.816 -18.137 1.00 57.97 114 ASN A C 1
ATOM 855 O O . ASN A 1 114 ? 28.104 -11.200 -17.400 1.00 57.97 114 ASN A O 1
ATOM 859 N N . GLY A 1 115 ? 28.442 -12.542 -19.177 1.00 70.31 115 GLY A N 1
ATOM 860 C CA . GLY A 1 115 ? 27.025 -12.753 -19.514 1.00 70.31 115 GLY A CA 1
ATOM 861 C C . GLY A 1 115 ? 26.470 -11.897 -20.658 1.00 70.31 115 GLY A C 1
ATOM 862 O O . GLY A 1 115 ? 25.338 -12.128 -21.070 1.00 70.31 115 GLY A O 1
ATOM 863 N N . ILE A 1 116 ? 27.240 -10.956 -21.215 1.00 79.44 116 ILE A N 1
ATOM 864 C CA . ILE A 1 116 ? 26.845 -10.205 -22.419 1.00 79.44 116 ILE A CA 1
ATOM 865 C C . ILE A 1 116 ? 27.557 -10.799 -23.634 1.00 79.44 116 ILE A C 1
ATOM 867 O O . ILE A 1 116 ? 28.786 -10.854 -23.669 1.00 79.44 116 ILE A O 1
ATOM 871 N N . SER A 1 117 ? 26.805 -11.211 -24.653 1.00 83.69 117 SER A N 1
ATOM 872 C CA . SER A 1 117 ? 27.361 -11.596 -25.954 1.00 83.69 117 SER A CA 1
ATOM 873 C C . SER A 1 117 ? 26.773 -10.736 -27.063 1.00 83.69 117 SER A C 1
ATOM 875 O O . SER A 1 117 ? 25.601 -10.371 -27.035 1.00 83.69 117 SER A O 1
ATOM 877 N N . ILE A 1 118 ? 27.609 -10.376 -28.033 1.00 82.31 118 ILE A N 1
ATOM 878 C CA . ILE A 1 118 ? 27.208 -9.573 -29.185 1.00 82.31 118 ILE A CA 1
ATOM 879 C C . ILE A 1 118 ? 27.487 -10.407 -30.426 1.00 82.31 118 ILE A C 1
ATOM 881 O O . ILE A 1 118 ? 28.629 -10.815 -30.644 1.00 82.31 118 ILE A O 1
ATOM 885 N N . THR A 1 119 ? 26.462 -10.660 -31.234 1.00 84.44 119 THR A N 1
ATOM 886 C CA . THR A 1 119 ? 26.618 -11.305 -32.540 1.00 84.44 119 THR A CA 1
ATOM 887 C C . THR A 1 119 ? 26.293 -10.321 -33.652 1.00 84.44 119 THR A C 1
ATOM 889 O O . THR A 1 119 ? 25.388 -9.492 -33.541 1.00 84.44 119 THR A O 1
ATOM 892 N N . LEU A 1 120 ? 27.079 -10.399 -34.723 1.00 80.44 120 LEU A N 1
ATOM 893 C CA . LEU A 1 120 ? 26.900 -9.601 -35.924 1.00 80.44 120 LEU A CA 1
ATOM 894 C C . LEU A 1 120 ? 26.539 -10.543 -37.068 1.00 80.44 120 LEU A C 1
ATOM 896 O O . LEU A 1 120 ? 27.371 -11.324 -37.528 1.00 80.44 120 LEU A O 1
ATOM 900 N N . GLU A 1 121 ? 25.298 -10.455 -37.518 1.00 84.12 121 GLU A N 1
ATOM 901 C CA . GLU A 1 121 ? 24.831 -11.062 -38.761 1.00 84.12 121 GLU A CA 1
ATOM 902 C C . GLU A 1 121 ? 24.732 -9.972 -39.837 1.00 84.12 121 GLU A C 1
ATOM 904 O O . GLU A 1 121 ? 24.917 -8.783 -39.561 1.00 84.12 121 GLU A O 1
ATOM 909 N N . THR A 1 122 ? 24.470 -10.349 -41.090 1.00 83.06 122 THR A N 1
ATOM 910 C CA . THR A 1 122 ? 24.411 -9.403 -42.212 1.00 83.06 122 THR A CA 1
ATOM 911 C C . THR A 1 122 ? 23.358 -8.315 -41.941 1.00 83.06 122 THR A C 1
ATOM 913 O O . THR A 1 122 ? 22.163 -8.542 -42.101 1.00 83.06 122 THR A O 1
ATOM 916 N N . ASN A 1 123 ? 23.817 -7.126 -41.527 1.00 76.81 123 ASN A N 1
ATOM 917 C CA . ASN A 1 123 ? 23.013 -5.957 -41.128 1.00 76.81 123 ASN A CA 1
ATOM 918 C C . ASN A 1 123 ? 22.182 -6.100 -39.834 1.00 76.81 123 ASN A C 1
ATOM 920 O O . ASN A 1 123 ? 21.260 -5.309 -39.622 1.00 76.81 123 ASN A O 1
ATOM 924 N N . ILE A 1 124 ? 22.487 -7.074 -38.969 1.00 75.19 124 ILE A N 1
ATOM 925 C CA . ILE A 1 124 ? 21.806 -7.247 -37.676 1.00 75.19 124 ILE A CA 1
ATOM 926 C C . ILE A 1 124 ? 22.851 -7.350 -36.573 1.00 75.19 124 ILE A C 1
ATOM 928 O O . ILE A 1 124 ? 23.696 -8.244 -36.581 1.00 75.19 124 ILE A O 1
ATOM 932 N N . ILE A 1 125 ? 22.751 -6.452 -35.597 1.00 78.81 125 ILE A N 1
ATOM 933 C CA . ILE A 1 125 ? 23.497 -6.545 -34.345 1.00 78.81 125 ILE A CA 1
ATOM 934 C C . ILE A 1 125 ? 22.545 -7.135 -33.311 1.00 78.81 125 ILE A C 1
ATOM 936 O O . ILE A 1 125 ? 21.475 -6.574 -33.059 1.00 78.81 125 ILE A O 1
ATOM 940 N N . THR A 1 126 ? 22.926 -8.271 -32.733 1.00 78.94 126 THR A N 1
ATOM 941 C CA . THR A 1 126 ? 22.187 -8.887 -31.632 1.00 78.94 126 THR A CA 1
ATOM 942 C C . THR A 1 126 ? 22.994 -8.765 -30.356 1.00 78.94 126 THR A C 1
ATOM 944 O O . THR A 1 126 ? 24.107 -9.282 -30.279 1.00 78.94 126 THR A O 1
ATOM 947 N N . ILE A 1 127 ? 22.422 -8.115 -29.345 1.00 82.88 127 ILE A N 1
ATOM 948 C CA . ILE A 1 127 ? 22.940 -8.161 -27.977 1.00 82.88 127 ILE A CA 1
ATOM 949 C C . ILE A 1 127 ? 22.147 -9.233 -27.236 1.00 82.88 127 ILE A C 1
ATOM 951 O O . ILE A 1 127 ? 20.916 -9.164 -27.172 1.00 82.88 127 ILE A O 1
ATOM 955 N N . SER A 1 128 ? 22.852 -10.223 -26.695 1.00 82.31 128 SER A N 1
ATOM 956 C CA . SER A 1 128 ? 22.272 -11.262 -25.851 1.00 82.31 128 SER A CA 1
ATOM 957 C C . SER A 1 128 ? 22.774 -11.111 -24.424 1.00 82.31 128 SER A C 1
ATOM 959 O O . SER A 1 128 ? 23.983 -11.113 -24.183 1.00 82.31 128 SER A O 1
ATOM 961 N N . LEU A 1 129 ? 21.835 -10.983 -23.491 1.00 84.00 129 LEU A N 1
ATOM 962 C CA . LEU A 1 129 ? 22.103 -10.884 -22.060 1.00 84.00 129 LEU A CA 1
ATOM 963 C C . LEU A 1 129 ? 21.699 -12.203 -21.395 1.00 84.00 129 LEU A C 1
ATOM 965 O O . LEU A 1 129 ? 20.557 -12.643 -21.530 1.00 84.00 129 LEU A O 1
ATOM 969 N N . GLN A 1 130 ? 22.632 -12.827 -20.683 1.00 84.88 130 GLN A N 1
ATOM 970 C CA . GLN A 1 130 ? 22.411 -14.035 -19.891 1.00 84.88 130 GLN A CA 1
ATOM 971 C C . GLN A 1 130 ? 22.501 -13.709 -18.403 1.00 84.88 130 GLN A C 1
ATOM 973 O O . GLN A 1 130 ? 23.282 -12.846 -18.003 1.00 84.88 130 GLN A O 1
ATOM 978 N N . ASN A 1 131 ? 21.739 -14.439 -17.580 1.00 84.50 131 ASN A N 1
ATOM 979 C CA . ASN A 1 131 ? 21.690 -14.248 -16.125 1.00 84.50 131 ASN A CA 1
ATOM 980 C C . ASN A 1 131 ? 21.362 -12.798 -15.742 1.00 84.50 131 ASN A C 1
ATOM 982 O O . ASN A 1 131 ? 22.081 -12.178 -14.958 1.00 84.50 131 ASN A O 1
ATOM 986 N N . VAL A 1 132 ? 20.295 -12.244 -16.329 1.00 82.38 132 VAL A N 1
ATOM 987 C CA . VAL A 1 132 ? 19.932 -10.841 -16.123 1.00 82.38 132 VAL A CA 1
ATOM 988 C C . VAL A 1 132 ? 19.640 -10.586 -14.645 1.00 82.38 132 VAL A C 1
ATOM 990 O O . VAL A 1 132 ? 18.701 -11.135 -14.071 1.00 82.38 132 VAL A O 1
ATOM 993 N N . THR A 1 133 ? 20.458 -9.740 -14.022 1.00 86.12 133 THR A N 1
ATOM 994 C CA . THR A 1 133 ? 20.272 -9.287 -12.645 1.00 86.12 133 THR A CA 1
ATOM 995 C C . THR A 1 133 ? 19.758 -7.856 -12.613 1.00 86.12 133 THR A C 1
ATOM 997 O O . THR A 1 133 ? 19.743 -7.126 -13.601 1.00 86.12 133 THR A O 1
ATOM 1000 N N . CYS A 1 134 ? 19.387 -7.420 -11.418 1.00 82.81 134 CYS A N 1
ATOM 1001 C CA . CYS A 1 134 ? 18.915 -6.072 -11.172 1.00 82.81 134 CYS A CA 1
ATOM 1002 C C . CYS A 1 134 ? 19.853 -4.938 -11.569 1.00 82.81 134 CYS A C 1
ATOM 1004 O O . CYS A 1 134 ? 19.395 -3.867 -11.954 1.00 82.81 134 CYS A O 1
ATOM 1006 N N . SER A 1 135 ? 21.160 -5.171 -11.482 1.00 83.44 135 SER A N 1
ATOM 1007 C CA . SER A 1 135 ? 22.163 -4.179 -11.862 1.00 83.44 135 SER A CA 1
ATOM 1008 C C . SER A 1 135 ? 22.231 -3.946 -13.370 1.00 83.44 135 SER A C 1
ATOM 1010 O O . SER A 1 135 ? 22.909 -3.022 -13.799 1.00 83.44 135 SER A O 1
ATOM 1012 N N . LEU A 1 136 ? 21.577 -4.797 -14.167 1.00 83.56 136 LEU A N 1
ATOM 1013 C CA . LEU A 1 136 ? 21.521 -4.674 -15.618 1.00 83.56 136 LEU A CA 1
ATOM 1014 C C . LEU A 1 136 ? 20.304 -3.867 -16.092 1.00 83.56 136 LEU A C 1
ATOM 1016 O O . LEU A 1 136 ? 20.199 -3.610 -17.284 1.00 83.56 136 LEU A O 1
ATOM 1020 N N . VAL A 1 137 ? 19.398 -3.437 -15.209 1.00 81.69 137 VAL A N 1
ATOM 1021 C CA . VAL A 1 137 ? 18.336 -2.489 -15.591 1.00 81.69 137 VAL A CA 1
ATOM 1022 C C . VAL A 1 137 ? 18.968 -1.169 -16.022 1.00 81.69 137 VAL A C 1
ATOM 1024 O O . VAL A 1 137 ? 19.797 -0.617 -15.301 1.00 81.69 137 VAL A O 1
ATOM 1027 N N . GLY A 1 138 ? 18.558 -0.648 -17.175 1.00 81.06 138 GLY A N 1
ATOM 1028 C CA . GLY A 1 138 ? 19.044 0.637 -17.667 1.00 81.06 138 GLY A CA 1
ATOM 1029 C C . GLY A 1 138 ? 19.022 0.754 -19.183 1.00 81.06 138 GLY A C 1
ATOM 1030 O O . GLY A 1 138 ? 18.452 -0.082 -19.884 1.00 81.06 138 GLY A O 1
ATOM 1031 N N . PHE A 1 139 ? 19.654 1.813 -19.679 1.00 78.69 139 PHE A N 1
ATOM 1032 C CA . PHE A 1 139 ? 19.775 2.089 -21.105 1.00 78.69 139 PHE A CA 1
ATOM 1033 C C . PHE A 1 139 ? 21.015 1.413 -21.685 1.00 78.69 139 PHE A C 1
ATOM 1035 O O . PHE A 1 139 ? 22.117 1.526 -21.150 1.00 78.69 139 PHE A O 1
ATOM 1042 N N . TYR A 1 140 ? 20.822 0.730 -22.805 1.00 78.31 140 TYR A N 1
ATOM 1043 C CA . TYR A 1 140 ? 21.871 0.093 -23.583 1.00 78.31 140 TYR A CA 1
ATOM 1044 C C . TYR A 1 140 ? 21.942 0.767 -24.938 1.00 78.31 140 TYR A C 1
ATOM 1046 O O . TYR A 1 140 ? 20.957 0.758 -25.668 1.00 78.31 140 TYR A O 1
ATOM 1054 N N . GLY A 1 141 ? 23.110 1.311 -25.270 1.00 77.44 141 GLY A N 1
ATOM 1055 C CA . GLY A 1 141 ? 23.409 1.878 -26.578 1.00 77.44 141 GLY A CA 1
ATOM 1056 C C . GLY A 1 141 ? 24.376 0.999 -27.366 1.00 77.44 141 GLY A C 1
ATOM 1057 O O . GLY A 1 141 ? 25.326 0.446 -26.807 1.00 77.44 141 GLY A O 1
ATOM 1058 N N . VAL A 1 142 ? 24.163 0.889 -28.672 1.00 77.81 142 VAL A N 1
ATOM 1059 C CA . VAL A 1 142 ? 25.130 0.347 -29.629 1.00 77.81 142 VAL A CA 1
ATOM 1060 C C . VAL A 1 142 ? 25.598 1.479 -30.519 1.00 77.81 142 VAL A C 1
ATOM 1062 O O . VAL A 1 142 ? 24.799 2.034 -31.263 1.00 77.81 142 VAL A O 1
ATOM 1065 N N . GLU A 1 143 ? 26.894 1.781 -30.472 1.00 78.50 143 GLU A N 1
ATOM 1066 C CA . GLU A 1 143 ? 27.546 2.693 -31.409 1.00 78.50 143 GLU A CA 1
ATOM 1067 C C . GLU A 1 143 ? 28.281 1.877 -32.482 1.00 78.50 143 GLU A C 1
ATOM 1069 O O . GLU A 1 143 ? 29.219 1.131 -32.183 1.00 78.50 143 GLU A O 1
ATOM 1074 N N . LEU A 1 144 ? 27.857 2.000 -33.742 1.00 76.38 144 LEU A N 1
ATOM 1075 C CA . LEU A 1 144 ? 28.499 1.347 -34.880 1.00 76.38 144 LEU A CA 1
ATOM 1076 C C . LEU A 1 144 ? 29.363 2.353 -35.640 1.00 76.38 144 LEU A C 1
ATOM 1078 O O . LEU A 1 144 ? 28.850 3.289 -36.245 1.00 76.38 144 LEU A O 1
ATOM 1082 N N . ASN A 1 145 ? 30.672 2.118 -35.674 1.00 76.94 145 ASN A N 1
ATOM 1083 C CA . ASN A 1 145 ? 31.613 2.918 -36.453 1.00 76.94 145 ASN A CA 1
ATOM 1084 C C . ASN A 1 145 ? 31.860 2.249 -37.820 1.00 76.94 145 ASN A C 1
ATOM 1086 O O . ASN A 1 145 ? 32.557 1.237 -37.900 1.00 76.94 145 ASN A O 1
ATOM 1090 N N . VAL A 1 146 ? 31.239 2.773 -38.883 1.00 71.12 146 VAL A N 1
ATOM 1091 C CA . VAL A 1 146 ? 31.253 2.164 -40.234 1.00 71.12 146 VAL A CA 1
ATOM 1092 C C . VAL A 1 146 ? 32.417 2.692 -41.087 1.00 71.12 146 VAL A C 1
ATOM 1094 O O . VAL A 1 146 ? 32.880 2.020 -42.006 1.00 71.12 146 VAL A O 1
ATOM 1097 N N . SER A 1 147 ? 32.918 3.887 -40.773 1.00 70.25 147 SER A N 1
ATOM 1098 C CA . SER A 1 147 ? 34.097 4.533 -41.364 1.00 70.25 147 SER A CA 1
ATOM 1099 C C . SER A 1 147 ? 34.503 5.719 -40.481 1.00 70.25 147 SER A C 1
ATOM 1101 O O . SER A 1 147 ? 33.726 6.118 -39.620 1.00 70.25 147 SER A O 1
ATOM 1103 N N . SER A 1 148 ? 35.679 6.328 -40.697 1.00 67.06 148 SER A N 1
ATOM 1104 C CA . SER A 1 148 ? 36.256 7.361 -39.808 1.00 67.06 148 SER A CA 1
ATOM 1105 C C . SER A 1 148 ? 35.313 8.510 -39.407 1.00 67.06 148 SER A C 1
ATOM 1107 O O . SER A 1 148 ? 35.577 9.169 -38.403 1.00 67.06 148 SER A O 1
ATOM 1109 N N . ASN A 1 149 ? 34.224 8.738 -40.155 1.00 60.12 149 ASN A N 1
ATOM 1110 C CA . ASN A 1 149 ? 33.305 9.859 -39.976 1.00 60.12 149 ASN A CA 1
ATOM 1111 C C . ASN A 1 149 ? 31.821 9.456 -39.815 1.00 60.12 149 ASN A C 1
ATOM 1113 O O . ASN A 1 149 ? 30.984 10.348 -39.693 1.00 60.12 149 ASN A O 1
ATOM 1117 N N . VAL A 1 150 ? 31.465 8.162 -39.823 1.00 52.44 150 VAL A N 1
ATOM 1118 C CA . VAL A 1 150 ? 30.058 7.720 -39.724 1.00 52.44 150 VAL A CA 1
ATOM 1119 C C . VAL A 1 150 ? 29.871 6.800 -38.524 1.00 52.44 150 VAL A C 1
ATOM 1121 O O . VAL A 1 150 ? 30.309 5.647 -38.534 1.00 52.44 150 VAL A O 1
ATOM 1124 N N . THR A 1 151 ? 29.184 7.324 -37.511 1.00 59.44 151 THR A N 1
ATOM 1125 C CA . THR A 1 151 ? 28.700 6.572 -36.351 1.00 59.44 151 THR A CA 1
ATOM 1126 C C . THR A 1 151 ? 27.185 6.463 -36.423 1.00 59.44 151 THR A C 1
ATOM 1128 O O . THR A 1 151 ? 26.520 7.471 -36.648 1.00 59.44 151 THR A O 1
ATOM 1131 N N . ASP A 1 152 ? 26.659 5.259 -36.240 1.00 63.75 152 ASP A N 1
ATOM 1132 C CA . ASP A 1 152 ? 25.233 5.015 -36.011 1.00 63.75 152 ASP A CA 1
ATOM 1133 C C . ASP A 1 152 ? 25.022 4.677 -34.534 1.00 63.75 152 ASP A C 1
ATOM 1135 O O . ASP A 1 152 ? 25.897 4.046 -33.934 1.00 63.75 152 ASP A O 1
ATOM 1139 N N . GLN A 1 153 ? 23.898 5.092 -33.955 1.00 70.69 153 GLN A N 1
ATOM 1140 C CA . GLN A 1 153 ? 23.564 4.820 -32.561 1.00 70.69 153 GLN A CA 1
ATOM 1141 C C . GLN A 1 153 ? 22.149 4.264 -32.462 1.00 70.69 153 GLN A C 1
ATOM 1143 O O . GLN A 1 153 ? 21.205 4.807 -33.027 1.00 70.69 153 GLN A O 1
ATOM 1148 N N . ALA A 1 154 ? 21.999 3.174 -31.720 1.00 73.31 154 ALA A N 1
ATOM 1149 C CA . ALA A 1 154 ? 20.692 2.668 -31.335 1.00 73.31 154 ALA A CA 1
ATOM 1150 C C . ALA A 1 154 ? 20.669 2.357 -29.855 1.00 73.31 154 ALA A C 1
ATOM 1152 O O . ALA A 1 154 ? 21.606 1.755 -29.335 1.00 73.31 154 ALA A O 1
ATOM 1153 N N . GLU A 1 155 ? 19.586 2.754 -29.202 1.00 74.88 155 GLU A N 1
ATOM 1154 C CA . GLU A 1 155 ? 19.420 2.613 -27.767 1.00 74.88 155 GLU A CA 1
ATOM 1155 C C . GLU A 1 155 ? 18.155 1.824 -27.442 1.00 74.88 155 GLU A C 1
ATOM 1157 O O . GLU A 1 155 ? 17.161 1.874 -28.167 1.00 74.88 155 GLU A O 1
ATOM 1162 N N . GLY A 1 156 ? 18.194 1.088 -26.339 1.00 74.38 156 GLY A N 1
ATOM 1163 C CA . GLY A 1 156 ? 17.045 0.391 -25.783 1.00 74.38 156 GLY A CA 1
ATOM 1164 C C . GLY A 1 156 ? 17.107 0.386 -24.263 1.00 74.38 156 GLY A C 1
ATOM 1165 O O . GLY A 1 156 ? 18.182 0.296 -23.675 1.00 74.38 156 GLY A O 1
ATOM 1166 N N . GLU A 1 157 ? 15.949 0.479 -23.617 1.00 80.69 157 GLU A N 1
ATOM 1167 C CA . GLU A 1 157 ? 15.840 0.372 -22.164 1.00 80.69 157 GLU A CA 1
ATOM 1168 C C . GLU A 1 157 ? 15.526 -1.077 -21.775 1.00 80.69 157 GLU A C 1
ATOM 1170 O O . GLU A 1 157 ? 14.507 -1.639 -22.188 1.00 80.69 157 GLU A O 1
ATOM 1175 N N . LEU A 1 158 ? 16.383 -1.689 -20.959 1.00 81.62 158 LEU A N 1
ATOM 1176 C CA . LEU A 1 158 ? 16.088 -2.975 -20.339 1.00 81.62 158 LEU A CA 1
ATOM 1177 C C . LEU A 1 158 ? 15.274 -2.743 -19.068 1.00 81.62 158 LEU A C 1
ATOM 1179 O O . LEU A 1 158 ? 15.818 -2.350 -18.035 1.00 81.62 158 LEU A O 1
ATOM 1183 N N . LYS A 1 159 ? 13.975 -3.039 -19.133 1.00 84.12 159 LYS A N 1
ATOM 1184 C CA . LYS A 1 159 ? 13.089 -3.042 -17.964 1.00 84.12 159 LYS A CA 1
ATOM 1185 C C . LYS A 1 159 ? 12.999 -4.443 -17.380 1.00 84.12 159 LYS A C 1
ATOM 1187 O O . LYS A 1 159 ? 12.724 -5.402 -18.095 1.00 84.12 159 LYS A O 1
ATOM 1192 N N . MET A 1 160 ? 13.188 -4.548 -16.068 1.00 85.88 160 MET A N 1
ATOM 1193 C CA . MET A 1 160 ? 12.958 -5.797 -15.348 1.00 85.88 160 MET A CA 1
ATOM 1194 C C . MET A 1 160 ? 11.505 -5.885 -14.910 1.00 85.88 160 MET A C 1
ATOM 1196 O O . MET A 1 160 ? 10.997 -5.002 -14.211 1.00 85.88 160 MET A O 1
ATOM 1200 N N . ILE A 1 161 ? 10.864 -6.985 -15.298 1.00 90.31 161 ILE A N 1
ATOM 1201 C CA . ILE A 1 161 ? 9.538 -7.334 -14.816 1.00 90.31 161 ILE A CA 1
ATOM 1202 C C . ILE A 1 161 ? 9.712 -8.246 -13.606 1.00 90.31 161 ILE A C 1
ATOM 1204 O O . ILE A 1 161 ? 10.333 -9.305 -13.691 1.00 90.31 161 ILE A O 1
ATOM 1208 N N . LYS A 1 162 ? 9.169 -7.831 -12.467 1.00 92.00 162 LYS A N 1
ATOM 1209 C CA . LYS A 1 162 ? 9.202 -8.593 -11.227 1.00 92.00 162 LYS A CA 1
ATOM 1210 C C . LYS A 1 162 ? 7.800 -8.668 -10.658 1.00 92.00 162 LYS A C 1
ATOM 1212 O O . LYS A 1 162 ? 7.181 -7.645 -10.388 1.00 92.00 162 LYS A O 1
ATOM 1217 N N . LYS A 1 163 ? 7.298 -9.884 -10.465 1.00 93.25 163 LYS A N 1
ATOM 1218 C CA . LYS A 1 163 ? 5.994 -10.065 -9.833 1.00 93.25 163 LYS A CA 1
ATOM 1219 C C . LYS A 1 163 ? 6.001 -9.552 -8.388 1.00 93.25 163 LYS A C 1
ATOM 1221 O O . LYS A 1 163 ? 7.039 -9.654 -7.721 1.00 93.25 163 LYS A O 1
ATOM 1226 N N . PRO A 1 164 ? 4.859 -9.048 -7.888 1.00 94.44 164 PRO A N 1
ATOM 1227 C CA . PRO A 1 164 ? 4.663 -8.849 -6.459 1.00 94.44 164 PRO A CA 1
ATOM 1228 C C . PRO A 1 164 ? 5.061 -10.111 -5.684 1.00 94.44 164 PRO A C 1
ATOM 1230 O O . PRO A 1 164 ? 4.840 -11.232 -6.150 1.00 94.44 164 PRO A O 1
ATOM 1233 N N . ASN A 1 165 ? 5.659 -9.957 -4.505 1.00 92.56 165 ASN A N 1
ATOM 1234 C CA . ASN A 1 165 ? 6.017 -11.093 -3.656 1.00 92.56 165 ASN A CA 1
ATOM 1235 C C . ASN A 1 165 ? 5.980 -10.734 -2.162 1.00 92.56 165 ASN A C 1
ATOM 1237 O O . ASN A 1 165 ? 5.793 -9.580 -1.792 1.00 92.56 165 ASN A O 1
ATOM 1241 N N . GLY A 1 166 ? 6.155 -11.734 -1.296 1.00 89.38 166 GLY A N 1
ATOM 1242 C CA . GLY A 1 166 ? 6.144 -11.538 0.154 1.00 89.38 166 GLY A CA 1
ATOM 1243 C C . GLY A 1 166 ? 4.741 -11.321 0.728 1.00 89.38 166 GLY A C 1
ATOM 1244 O O . GLY A 1 166 ? 3.750 -11.782 0.164 1.00 89.38 166 GLY A O 1
ATOM 1245 N N . SER A 1 167 ? 4.676 -10.656 1.881 1.00 88.19 167 SER A N 1
ATOM 1246 C CA . SER A 1 167 ? 3.438 -10.321 2.590 1.00 88.19 167 SER A CA 1
ATOM 1247 C C . SER A 1 167 ? 3.159 -8.823 2.528 1.00 88.19 167 SER A C 1
ATOM 1249 O O . SER A 1 167 ? 4.088 -8.016 2.529 1.00 88.19 167 SER A O 1
ATOM 1251 N N . ALA A 1 168 ? 1.881 -8.452 2.545 1.00 96.00 168 ALA A N 1
ATOM 1252 C CA . ALA A 1 168 ? 1.485 -7.088 2.867 1.00 96.00 168 ALA A CA 1
ATOM 1253 C C . ALA A 1 168 ? 1.297 -6.932 4.383 1.00 96.00 168 ALA A C 1
ATOM 1255 O O . ALA A 1 168 ? 0.960 -7.893 5.075 1.00 96.00 168 ALA A O 1
ATOM 1256 N N . ALA A 1 169 ? 1.476 -5.719 4.886 1.00 97.38 169 ALA A N 1
ATOM 1257 C CA . ALA A 1 169 ? 1.196 -5.352 6.266 1.00 97.38 169 ALA A CA 1
ATOM 1258 C C . ALA A 1 169 ? 0.197 -4.193 6.278 1.00 97.38 169 ALA A C 1
ATOM 1260 O O . ALA A 1 169 ? 0.457 -3.147 5.683 1.00 97.38 169 ALA A O 1
ATOM 1261 N N . LEU A 1 170 ? -0.943 -4.396 6.934 1.00 97.69 170 LEU A N 1
ATOM 1262 C CA . LEU A 1 170 ? -1.947 -3.372 7.199 1.00 97.69 170 LEU A CA 1
ATOM 1263 C C . LEU A 1 170 ? -1.826 -2.942 8.658 1.00 97.69 170 LEU A C 1
ATOM 1265 O O . LEU A 1 170 ? -1.793 -3.785 9.551 1.00 97.69 170 LEU A O 1
ATOM 1269 N N . ASN A 1 171 ? -1.832 -1.636 8.895 1.00 95.50 171 ASN A N 1
ATOM 1270 C CA . ASN A 1 171 ? -1.947 -1.067 10.228 1.00 95.50 171 ASN A CA 1
ATOM 1271 C C . ASN A 1 171 ? -3.095 -0.052 10.234 1.00 95.50 171 ASN A C 1
ATOM 1273 O O . ASN A 1 171 ? -3.033 0.985 9.563 1.00 95.50 171 ASN A O 1
ATOM 1277 N N . LEU A 1 172 ? -4.158 -0.370 10.977 1.00 94.44 172 LEU A N 1
ATOM 1278 C CA . LEU A 1 172 ? -5.243 0.567 11.206 1.00 94.44 172 LEU A CA 1
ATOM 1279 C C . LEU A 1 172 ? -4.925 1.443 12.418 1.00 94.44 172 LEU A C 1
ATOM 1281 O O . LEU A 1 172 ? -4.815 0.953 13.535 1.00 94.44 172 LEU A O 1
ATOM 1285 N N . HIS A 1 173 ? -4.904 2.759 12.209 1.00 92.62 173 HIS A N 1
ATOM 1286 C CA . HIS A 1 173 ? -4.914 3.714 13.308 1.00 92.62 173 HIS A CA 1
ATOM 1287 C C . HIS A 1 173 ? -6.090 3.443 14.277 1.00 92.62 173 HIS A C 1
ATOM 1289 O O . HIS A 1 173 ? -7.194 3.151 13.806 1.00 92.62 173 HIS A O 1
ATOM 1295 N N . PRO A 1 174 ? -5.901 3.558 15.607 1.00 88.38 174 PRO A N 1
ATOM 1296 C CA . PRO A 1 174 ? -6.947 3.290 16.606 1.00 88.38 174 PRO A CA 1
ATOM 1297 C C . PRO A 1 174 ? -8.066 4.346 16.641 1.00 88.38 174 PRO A C 1
ATOM 1299 O O . PRO A 1 174 ? -9.122 4.118 17.226 1.00 88.38 174 PRO A O 1
ATOM 1302 N N . ASP A 1 175 ? -7.845 5.520 16.043 1.00 88.88 175 ASP A N 1
ATOM 1303 C CA . ASP A 1 175 ? -8.808 6.636 15.953 1.00 88.88 175 ASP A CA 1
ATOM 1304 C C . ASP A 1 175 ? -9.869 6.372 14.883 1.00 88.88 175 ASP A C 1
ATOM 1306 O O . ASP A 1 175 ? -9.883 6.972 13.812 1.00 88.88 175 ASP A O 1
ATOM 1310 N N . GLN A 1 176 ? -10.738 5.409 15.174 1.00 91.50 176 GLN A N 1
ATOM 1311 C CA . GLN A 1 176 ? -11.785 4.939 14.276 1.00 91.50 176 GLN A CA 1
ATOM 1312 C C . GLN A 1 176 ? -13.129 5.424 14.812 1.00 91.50 176 GLN A C 1
ATOM 1314 O O . GLN A 1 176 ? -13.682 4.836 15.736 1.00 91.50 176 GLN A O 1
ATOM 1319 N N . PHE A 1 177 ? -13.653 6.518 14.266 1.00 90.19 177 PHE A N 1
ATOM 1320 C CA . PHE A 1 177 ? -14.948 7.065 14.670 1.00 90.19 177 PHE A CA 1
ATOM 1321 C C . PHE A 1 177 ? -15.981 6.872 13.577 1.00 90.19 177 PHE A C 1
ATOM 1323 O O . PHE A 1 177 ? -15.730 7.209 12.422 1.00 90.19 177 PHE A O 1
ATOM 1330 N N . ALA A 1 178 ? -17.158 6.397 13.969 1.00 88.38 178 ALA A N 1
ATOM 1331 C CA . ALA A 1 178 ? -18.306 6.374 13.081 1.00 88.38 178 ALA A CA 1
ATOM 1332 C C . ALA A 1 178 ? -18.815 7.799 12.812 1.00 88.38 178 ALA A C 1
ATOM 1334 O O . ALA A 1 178 ? -18.892 8.622 13.731 1.00 88.38 178 ALA A O 1
ATOM 1335 N N . ASP A 1 179 ? -19.219 8.048 11.567 1.00 85.38 179 ASP A N 1
ATOM 1336 C CA . ASP A 1 179 ? -20.077 9.166 11.165 1.00 85.38 179 ASP A CA 1
ATOM 1337 C C . ASP A 1 179 ? -19.502 10.553 11.517 1.00 85.38 179 ASP A C 1
ATOM 1339 O O . ASP A 1 179 ? -20.215 11.490 11.890 1.00 85.38 179 ASP A O 1
ATOM 1343 N N . LEU A 1 180 ? -18.178 10.706 11.395 1.00 86.38 180 LEU A N 1
ATOM 1344 C CA . LEU A 1 180 ? -17.549 12.023 11.444 1.00 86.38 180 LEU A CA 1
ATOM 1345 C C . LEU A 1 180 ? -17.995 12.857 10.236 1.00 86.38 180 LEU A C 1
ATOM 1347 O O . LEU A 1 180 ? -17.898 12.418 9.095 1.00 86.38 180 LEU A O 1
ATOM 1351 N N . GLU A 1 181 ? -18.403 14.104 10.479 1.00 83.81 181 GLU A N 1
ATOM 1352 C CA . GLU A 1 181 ? -18.835 15.040 9.425 1.00 83.81 181 GLU A CA 1
ATOM 1353 C C . GLU A 1 181 ? -17.742 15.301 8.377 1.00 83.81 181 GLU A C 1
ATOM 1355 O O . GLU A 1 181 ? -18.035 15.518 7.206 1.00 83.81 181 GLU A O 1
ATOM 1360 N N . THR A 1 182 ? -16.473 15.246 8.786 1.00 81.56 182 THR A N 1
ATOM 1361 C CA . THR A 1 182 ? -15.306 15.390 7.903 1.00 81.56 182 THR A CA 1
ATOM 1362 C C . THR A 1 182 ? -14.834 14.059 7.308 1.00 81.56 182 THR A C 1
ATOM 1364 O O . THR A 1 182 ? -13.793 14.018 6.657 1.00 81.56 182 THR A O 1
ATOM 1367 N N . GLY A 1 183 ? -15.547 12.958 7.564 1.00 83.75 183 GLY A N 1
ATOM 1368 C CA . GLY A 1 183 ? -15.167 11.592 7.201 1.00 83.75 183 GLY A CA 1
ATOM 1369 C C . GLY A 1 183 ? -14.150 10.978 8.165 1.00 83.75 183 GLY A C 1
ATOM 1370 O O . GLY A 1 183 ? -14.439 9.983 8.821 1.00 83.75 183 GLY A O 1
ATOM 1371 N N . TYR A 1 184 ? -12.971 11.589 8.288 1.00 87.94 184 TYR A N 1
ATOM 1372 C CA . TYR A 1 184 ? -11.891 11.154 9.185 1.00 87.94 184 TYR A CA 1
ATOM 1373 C C . TYR A 1 184 ? -10.989 12.334 9.579 1.00 87.94 184 TYR A C 1
ATOM 1375 O O . TYR A 1 184 ? -11.197 13.471 9.145 1.00 87.94 184 TYR A O 1
ATOM 1383 N N . ARG A 1 185 ? -9.990 12.078 10.434 1.00 86.75 185 ARG A N 1
ATOM 1384 C CA . ARG A 1 185 ? -8.975 13.065 10.834 1.00 86.75 185 ARG A CA 1
ATOM 1385 C C . ARG A 1 185 ? -7.715 12.860 9.998 1.00 86.75 185 ARG A C 1
ATOM 1387 O O . ARG A 1 185 ? -7.058 11.833 10.111 1.00 86.75 185 ARG A O 1
ATOM 1394 N N . ASN A 1 186 ? -7.365 13.836 9.164 1.00 86.81 186 ASN A N 1
ATOM 1395 C CA . ASN A 1 186 ? -6.280 13.721 8.177 1.00 86.81 186 ASN A CA 1
ATOM 1396 C C . ASN A 1 186 ? -4.862 13.564 8.766 1.00 86.81 186 ASN A C 1
ATOM 1398 O O . ASN A 1 186 ? -3.938 13.261 8.020 1.00 86.81 186 ASN A O 1
ATOM 1402 N N . TRP A 1 187 ? -4.678 13.750 10.075 1.00 85.25 187 TRP A N 1
ATOM 1403 C CA . TRP A 1 187 ? -3.416 13.489 10.778 1.00 85.25 187 TRP A CA 1
ATOM 1404 C C . TRP A 1 187 ? -3.361 12.111 11.465 1.00 85.25 187 TRP A C 1
ATOM 1406 O O . TRP A 1 187 ? -2.354 11.797 12.094 1.00 85.25 187 TRP A O 1
ATOM 1416 N N . LEU A 1 188 ? -4.421 11.296 11.371 1.00 87.88 188 LEU A N 1
ATOM 1417 C CA . LEU A 1 188 ? -4.538 9.966 11.989 1.00 87.88 188 LEU A CA 1
ATOM 1418 C C . LEU A 1 188 ? -4.864 8.931 10.906 1.00 87.88 188 LEU A C 1
ATOM 1420 O O . LEU A 1 188 ? -5.993 8.464 10.775 1.00 87.88 188 LEU A O 1
ATOM 1424 N N . LEU A 1 189 ? -3.863 8.646 10.076 1.00 95.38 189 LEU A N 1
ATOM 1425 C CA . LEU A 1 189 ? -4.002 7.833 8.870 1.00 95.38 189 LEU A CA 1
ATOM 1426 C C . LEU A 1 189 ? -3.743 6.350 9.148 1.00 95.38 189 LEU A C 1
ATOM 1428 O O . LEU A 1 189 ? -2.904 5.990 9.975 1.00 95.38 189 LEU A O 1
ATOM 1432 N N . HIS A 1 190 ? -4.438 5.492 8.410 1.00 96.31 190 HIS A N 1
ATOM 1433 C CA . HIS A 1 190 ? -4.115 4.073 8.300 1.00 96.31 190 HIS A CA 1
ATOM 1434 C C . HIS A 1 190 ? -2.969 3.894 7.306 1.00 96.31 190 HIS A C 1
ATOM 1436 O O . HIS A 1 190 ? -2.760 4.749 6.447 1.00 96.31 190 HIS A O 1
ATOM 1442 N N . SER A 1 191 ? -2.248 2.779 7.394 1.00 97.81 191 SER A N 1
ATOM 1443 C CA . SER A 1 191 ? -1.128 2.514 6.492 1.00 97.81 191 SER A CA 1
ATOM 1444 C C . SER A 1 191 ? -1.142 1.093 5.962 1.00 97.81 191 SER A C 1
ATOM 1446 O O . SER A 1 191 ? -1.556 0.154 6.646 1.00 97.81 191 SER A O 1
ATOM 1448 N N . CYS A 1 192 ? -0.682 0.941 4.727 1.00 98.44 192 CYS A N 1
ATOM 1449 C CA . CYS A 1 192 ? -0.482 -0.350 4.104 1.00 98.44 192 CYS A CA 1
ATOM 1450 C C . CYS A 1 192 ? 0.868 -0.414 3.404 1.00 98.44 192 CYS A C 1
ATOM 1452 O O . CYS A 1 192 ? 1.174 0.452 2.585 1.00 98.44 192 CYS A O 1
ATOM 1454 N N . ILE A 1 193 ? 1.659 -1.441 3.706 1.00 98.25 193 ILE A N 1
ATOM 1455 C CA . ILE A 1 193 ? 2.992 -1.644 3.138 1.00 98.25 193 ILE A CA 1
ATOM 1456 C C . ILE A 1 193 ? 3.013 -2.976 2.403 1.00 98.25 193 ILE A C 1
ATOM 1458 O O . ILE A 1 193 ? 2.671 -4.009 2.979 1.00 98.25 193 ILE A O 1
ATOM 1462 N N . ALA A 1 194 ? 3.410 -2.970 1.134 1.00 97.81 194 ALA A N 1
ATOM 1463 C CA . ALA A 1 194 ? 3.502 -4.183 0.333 1.00 97.81 194 ALA A CA 1
ATOM 1464 C C . ALA A 1 194 ? 4.535 -4.059 -0.786 1.00 97.81 194 ALA A C 1
ATOM 1466 O O . ALA A 1 194 ? 4.730 -2.986 -1.352 1.00 97.81 194 ALA A O 1
ATOM 1467 N N . ASN A 1 195 ? 5.139 -5.180 -1.174 1.00 97.19 195 ASN A N 1
ATOM 1468 C CA . ASN A 1 195 ? 5.860 -5.253 -2.438 1.00 97.19 195 ASN A CA 1
ATOM 1469 C C . ASN A 1 195 ? 4.857 -5.373 -3.594 1.00 97.19 195 ASN A C 1
ATOM 1471 O O . ASN A 1 195 ? 4.141 -6.368 -3.711 1.00 97.19 195 ASN A O 1
ATOM 1475 N N . VAL A 1 196 ? 4.826 -4.355 -4.448 1.00 97.44 196 VAL A N 1
ATOM 1476 C CA . VAL A 1 196 ? 3.918 -4.243 -5.592 1.00 97.44 196 VAL A CA 1
ATOM 1477 C C . VAL A 1 196 ? 4.568 -4.650 -6.917 1.00 97.44 196 VAL A C 1
ATOM 1479 O O . VAL A 1 196 ? 3.929 -4.514 -7.951 1.00 97.44 196 VAL A O 1
ATOM 1482 N N . GLY A 1 197 ? 5.791 -5.184 -6.911 1.00 95.31 197 GLY A N 1
ATOM 1483 C CA . GLY A 1 197 ? 6.474 -5.661 -8.119 1.00 95.31 197 GLY A CA 1
ATOM 1484 C C . GLY A 1 197 ? 7.146 -4.557 -8.946 1.00 95.31 197 GLY A C 1
ATOM 1485 O O . GLY A 1 197 ? 7.400 -3.460 -8.454 1.00 95.31 197 GLY A O 1
ATOM 1486 N N . SER A 1 198 ? 7.485 -4.877 -10.193 1.00 93.31 198 SER A N 1
ATOM 1487 C CA . SER A 1 198 ? 7.991 -3.962 -11.222 1.00 93.31 198 SER A CA 1
ATOM 1488 C C . SER A 1 198 ? 7.443 -4.400 -12.589 1.00 93.31 198 SER A C 1
ATOM 1490 O O . SER A 1 198 ? 7.611 -5.570 -12.933 1.00 93.31 198 SER A O 1
ATOM 1492 N N . PRO A 1 199 ? 6.810 -3.522 -13.390 1.00 93.31 199 PRO A N 1
ATOM 1493 C CA . PRO A 1 199 ? 6.352 -2.183 -13.010 1.00 93.31 199 PRO A CA 1
ATOM 1494 C C . PRO A 1 199 ? 5.441 -2.226 -11.772 1.00 93.31 199 PRO A C 1
ATOM 1496 O O . PRO A 1 199 ? 4.931 -3.277 -11.411 1.00 93.31 199 PRO A O 1
ATOM 1499 N N . ALA A 1 200 ? 5.273 -1.105 -11.071 1.00 95.38 200 ALA A N 1
ATOM 1500 C CA . ALA A 1 200 ? 4.501 -1.111 -9.831 1.00 95.38 200 ALA A CA 1
ATOM 1501 C C . ALA A 1 200 ? 3.033 -1.500 -10.072 1.00 95.38 200 ALA A C 1
ATOM 1503 O O . ALA A 1 200 ? 2.327 -0.857 -10.848 1.00 95.38 200 ALA A O 1
ATOM 1504 N N . GLY A 1 201 ? 2.556 -2.500 -9.334 1.00 95.88 201 GLY A N 1
ATOM 1505 C CA . GLY A 1 201 ? 1.137 -2.780 -9.158 1.00 95.88 201 GLY A CA 1
ATOM 1506 C C . GLY A 1 201 ? 0.435 -1.745 -8.270 1.00 95.88 201 GLY A C 1
ATOM 1507 O O . GLY A 1 201 ? 0.984 -0.705 -7.898 1.00 95.88 201 GLY A O 1
ATOM 1508 N N . SER A 1 202 ? -0.805 -2.048 -7.894 1.00 95.88 202 SER A N 1
ATOM 1509 C CA . SER A 1 202 ? -1.651 -1.198 -7.048 1.00 95.88 202 SER A CA 1
ATOM 1510 C C . SER A 1 202 ? -2.032 -1.905 -5.747 1.00 95.88 202 SER A C 1
ATOM 1512 O O . SER A 1 202 ? -2.247 -3.118 -5.729 1.00 95.88 202 SER A O 1
ATOM 1514 N N . ILE A 1 203 ? -2.121 -1.139 -4.656 1.00 97.88 203 ILE A N 1
ATOM 1515 C CA . ILE A 1 203 ? -2.676 -1.600 -3.380 1.00 97.88 203 ILE A CA 1
ATOM 1516 C C . ILE A 1 203 ? -4.174 -1.286 -3.381 1.00 97.88 203 ILE A C 1
ATOM 1518 O O . ILE A 1 203 ? -4.584 -0.171 -3.691 1.00 97.88 203 ILE A O 1
ATOM 1522 N N . GLN A 1 204 ? -4.990 -2.272 -3.026 1.00 97.31 204 GLN A N 1
ATOM 1523 C CA . GLN A 1 204 ? -6.436 -2.154 -2.878 1.00 97.31 204 GLN A CA 1
ATOM 1524 C C . GLN A 1 204 ? -6.820 -2.469 -1.435 1.00 97.31 204 GLN A C 1
ATOM 1526 O O . GLN A 1 204 ? -6.388 -3.489 -0.895 1.00 97.31 204 GLN A O 1
ATOM 1531 N N . ILE A 1 205 ? -7.656 -1.628 -0.827 1.00 98.31 205 ILE A N 1
ATOM 1532 C CA . ILE A 1 205 ? -8.220 -1.890 0.498 1.00 98.31 205 ILE A CA 1
ATOM 1533 C C . ILE A 1 205 ? -9.549 -2.615 0.334 1.00 98.31 205 ILE A C 1
ATOM 1535 O O . ILE A 1 205 ? -10.400 -2.228 -0.469 1.00 98.31 205 ILE A O 1
ATOM 1539 N N . GLU A 1 206 ? -9.711 -3.690 1.089 1.00 98.25 206 GLU A N 1
ATOM 1540 C CA . GLU A 1 206 ? -10.893 -4.532 1.070 1.00 98.25 206 GLU A CA 1
ATOM 1541 C C . GLU A 1 206 ? -11.527 -4.591 2.450 1.00 98.25 206 GLU A C 1
ATOM 1543 O O . GLU A 1 206 ? -10.828 -4.579 3.462 1.00 98.25 206 GLU A O 1
ATOM 1548 N N . ILE A 1 207 ? -12.848 -4.717 2.479 1.00 98.44 207 ILE A N 1
ATOM 1549 C CA . ILE A 1 207 ? -13.644 -4.859 3.691 1.00 98.44 207 ILE A CA 1
ATOM 1550 C C . ILE A 1 207 ? -14.579 -6.061 3.580 1.00 98.44 207 ILE A C 1
ATOM 1552 O O . ILE A 1 207 ? -15.125 -6.339 2.513 1.00 98.44 207 ILE A O 1
ATOM 1556 N N . LEU A 1 208 ? -14.770 -6.759 4.692 1.00 98.31 208 LEU A N 1
ATOM 1557 C CA . LEU A 1 208 ? -15.787 -7.781 4.895 1.00 98.31 208 LEU A CA 1
ATOM 1558 C C . LEU A 1 208 ? -16.688 -7.318 6.043 1.00 98.31 208 LEU A C 1
ATOM 1560 O O . LEU A 1 208 ? -16.248 -7.296 7.197 1.00 98.31 208 LEU A O 1
ATOM 1564 N N . GLN A 1 209 ? -17.925 -6.915 5.741 1.00 96.81 209 GLN A N 1
ATOM 1565 C CA . GLN A 1 209 ? -18.860 -6.493 6.787 1.00 96.81 209 GLN A CA 1
ATOM 1566 C C . GLN A 1 209 ? -19.396 -7.688 7.584 1.00 96.81 209 GLN A C 1
ATOM 1568 O O . GLN A 1 209 ? -19.350 -8.841 7.145 1.00 96.81 209 GLN A O 1
ATOM 1573 N N . GLN A 1 210 ? -19.935 -7.415 8.776 1.00 94.31 210 GLN A N 1
ATOM 1574 C CA . GLN A 1 210 ? -20.569 -8.452 9.587 1.00 94.31 210 GLN A CA 1
ATOM 1575 C C . GLN A 1 210 ? -21.717 -9.123 8.820 1.00 94.31 210 GLN A C 1
ATOM 1577 O O . GLN A 1 210 ? -22.632 -8.466 8.333 1.00 94.31 210 GLN A O 1
ATOM 1582 N N . GLY A 1 211 ? -21.682 -10.453 8.748 1.00 93.31 211 GLY A N 1
ATOM 1583 C CA . GLY A 1 211 ? -22.697 -11.251 8.056 1.00 93.31 211 GLY A CA 1
ATOM 1584 C C . GLY A 1 211 ? -22.473 -11.405 6.548 1.00 93.31 211 GLY A C 1
ATOM 1585 O O . GLY A 1 211 ? -23.113 -12.264 5.936 1.00 93.31 211 GLY A O 1
ATOM 1586 N N . GLU A 1 212 ? -21.542 -10.657 5.951 1.00 96.69 212 GLU A N 1
ATOM 1587 C CA . GLU A 1 212 ? -21.103 -10.894 4.577 1.00 96.69 212 GLU A CA 1
ATOM 1588 C C . GLU A 1 212 ? -20.171 -12.113 4.498 1.00 96.69 212 GLU A C 1
ATOM 1590 O O . GLU A 1 212 ? -19.597 -12.572 5.488 1.00 96.69 212 GLU A O 1
ATOM 1595 N N . ARG A 1 213 ? -20.028 -12.674 3.292 1.00 96.50 213 ARG A N 1
ATOM 1596 C CA . ARG A 1 213 ? -19.170 -13.848 3.034 1.00 96.50 213 ARG A CA 1
ATOM 1597 C C . ARG A 1 213 ? -17.966 -13.545 2.153 1.00 96.50 213 ARG A C 1
ATOM 1599 O O . ARG A 1 213 ? -17.106 -14.407 1.991 1.00 96.50 213 ARG A O 1
ATOM 1606 N N . GLN A 1 214 ? -17.931 -12.372 1.534 1.00 97.00 214 GLN A N 1
ATOM 1607 C CA . GLN A 1 214 ? -16.922 -12.008 0.551 1.00 97.00 214 GLN A CA 1
ATOM 1608 C C . GLN A 1 214 ? -16.437 -10.592 0.806 1.00 97.00 214 GLN A C 1
ATOM 1610 O O . GLN A 1 214 ? -17.218 -9.711 1.146 1.00 97.00 214 GLN A O 1
ATOM 1615 N N . PHE A 1 215 ? -15.134 -10.405 0.630 1.00 97.88 215 PHE A N 1
ATOM 1616 C CA . PHE A 1 215 ? -14.523 -9.091 0.681 1.00 97.88 215 PHE A CA 1
ATOM 1617 C C . PHE A 1 215 ? -14.960 -8.261 -0.526 1.00 97.88 215 PHE A C 1
ATOM 1619 O O . PHE A 1 215 ? -15.024 -8.766 -1.650 1.00 97.88 215 PHE A O 1
ATOM 1626 N N . ARG A 1 216 ? -15.208 -6.976 -0.289 1.00 97.38 216 ARG A N 1
ATOM 1627 C CA . ARG A 1 216 ? -15.473 -5.963 -1.313 1.00 97.38 216 ARG A CA 1
ATOM 1628 C C . ARG A 1 216 ? -14.466 -4.828 -1.208 1.00 97.38 216 ARG A C 1
ATOM 1630 O O . ARG A 1 216 ? -13.861 -4.633 -0.159 1.00 97.38 216 ARG A O 1
ATOM 1637 N N . TYR A 1 217 ? -14.298 -4.065 -2.282 1.00 96.88 217 TYR A N 1
ATOM 1638 C CA . TYR A 1 217 ? -13.422 -2.897 -2.263 1.00 96.88 217 TYR A CA 1
ATOM 1639 C C . TYR A 1 217 ? -13.985 -1.802 -1.362 1.00 96.88 217 TYR A C 1
ATOM 1641 O O . TYR A 1 217 ? -15.168 -1.462 -1.445 1.00 96.88 217 TYR A O 1
ATOM 1649 N N . LEU A 1 218 ? -13.122 -1.260 -0.506 1.00 97.12 218 LEU A N 1
ATOM 1650 C CA . LEU A 1 218 ? -13.427 -0.118 0.336 1.00 97.12 218 LEU A CA 1
ATOM 1651 C C . LEU A 1 218 ? -12.919 1.152 -0.348 1.00 97.12 218 LEU A C 1
ATOM 1653 O O . LEU A 1 218 ? -11.746 1.246 -0.707 1.00 97.12 218 LEU A O 1
ATOM 1657 N N . ASN A 1 219 ? -13.801 2.138 -0.502 1.00 95.81 219 ASN A N 1
ATOM 1658 C CA . ASN A 1 219 ? -13.403 3.458 -0.971 1.00 95.81 219 ASN A CA 1
ATOM 1659 C C . ASN A 1 219 ? -12.605 4.159 0.130 1.00 95.81 219 ASN A C 1
ATOM 1661 O O . ASN A 1 219 ? -13.084 4.299 1.255 1.00 95.81 219 ASN A O 1
ATOM 1665 N N . ILE A 1 220 ? -11.400 4.597 -0.213 1.00 96.50 220 ILE A N 1
ATOM 1666 C CA . ILE A 1 220 ? -10.474 5.274 0.693 1.00 96.50 220 ILE A CA 1
ATOM 1667 C C . ILE A 1 220 ? -10.007 6.590 0.082 1.00 96.50 220 ILE A C 1
ATOM 1669 O O . ILE A 1 220 ? -10.041 6.763 -1.138 1.00 96.50 220 ILE A O 1
ATOM 1673 N N . THR A 1 221 ? -9.511 7.486 0.927 1.00 96.75 221 THR A N 1
ATOM 1674 C CA . THR A 1 221 ? -8.795 8.681 0.476 1.00 96.75 221 THR A CA 1
ATOM 1675 C C . THR A 1 221 ? -7.305 8.476 0.701 1.00 96.75 221 THR A C 1
ATOM 1677 O O . THR A 1 221 ? -6.865 8.356 1.843 1.00 96.75 221 THR A O 1
ATOM 1680 N N . ILE A 1 222 ? -6.525 8.429 -0.379 1.00 97.00 222 ILE A N 1
ATOM 1681 C CA . ILE A 1 222 ? -5.063 8.314 -0.307 1.00 97.00 222 ILE A CA 1
ATOM 1682 C C . ILE A 1 222 ? -4.480 9.686 0.042 1.00 97.00 222 ILE A C 1
ATOM 1684 O O . ILE A 1 222 ? -4.830 10.685 -0.586 1.00 97.00 222 ILE A O 1
ATOM 1688 N N . HIS A 1 223 ? -3.602 9.723 1.042 1.00 96.50 223 HIS A N 1
ATOM 1689 C CA . HIS A 1 223 ? -2.930 10.941 1.498 1.00 96.50 223 HIS A CA 1
ATOM 1690 C C . HIS A 1 223 ? -1.481 11.008 1.058 1.00 96.50 223 HIS A C 1
ATOM 1692 O O . HIS A 1 223 ? -1.032 12.049 0.587 1.00 96.50 223 HIS A O 1
ATOM 1698 N N . ASP A 1 224 ? -0.766 9.905 1.244 1.00 97.00 224 ASP A N 1
ATOM 1699 C CA . ASP A 1 224 ? 0.635 9.798 0.886 1.00 97.00 224 ASP A CA 1
ATOM 1700 C C . ASP A 1 224 ? 0.914 8.409 0.321 1.00 97.00 224 ASP A C 1
ATOM 1702 O O . ASP A 1 224 ? 0.282 7.411 0.691 1.00 97.00 224 ASP A O 1
ATOM 1706 N N . GLN A 1 225 ? 1.859 8.365 -0.605 1.00 97.56 225 GLN A N 1
ATOM 1707 C CA . GLN A 1 225 ? 2.336 7.140 -1.206 1.00 97.56 225 GLN A CA 1
ATOM 1708 C C . GLN A 1 225 ? 3.832 7.269 -1.450 1.00 97.56 225 GLN A C 1
ATOM 1710 O O . GLN A 1 225 ? 4.286 8.125 -2.208 1.00 97.56 225 GLN A O 1
ATOM 1715 N N . THR A 1 226 ? 4.587 6.370 -0.833 1.00 97.75 226 THR A N 1
ATOM 1716 C CA . THR A 1 226 ? 6.041 6.322 -0.954 1.00 97.75 226 THR A CA 1
ATOM 1717 C C . THR A 1 226 ? 6.456 4.992 -1.551 1.00 97.75 226 THR A C 1
ATOM 1719 O O . THR A 1 226 ? 5.983 3.932 -1.137 1.00 97.75 226 THR A O 1
ATOM 1722 N N . ASP A 1 227 ? 7.335 5.073 -2.544 1.00 97.38 227 ASP A N 1
ATOM 1723 C CA . ASP A 1 227 ? 7.865 3.927 -3.267 1.00 97.38 227 ASP A CA 1
ATOM 1724 C C . ASP A 1 227 ? 9.358 3.799 -2.977 1.00 97.38 227 ASP A C 1
ATOM 1726 O O . ASP A 1 227 ? 10.135 4.732 -3.188 1.00 97.38 227 ASP A O 1
ATOM 1730 N N . GLU A 1 228 ? 9.763 2.621 -2.522 1.00 96.38 228 GLU A N 1
ATOM 1731 C CA . GLU A 1 228 ? 11.155 2.246 -2.326 1.00 96.38 228 GLU A CA 1
ATOM 1732 C C . GLU A 1 228 ? 11.503 1.102 -3.278 1.00 96.38 228 GLU A C 1
ATOM 1734 O O . GLU A 1 228 ? 10.814 0.083 -3.340 1.00 96.38 228 GLU A O 1
ATOM 1739 N N . THR A 1 229 ? 12.584 1.250 -4.042 1.00 92.69 229 THR A N 1
ATOM 1740 C CA . THR A 1 229 ? 13.042 0.178 -4.931 1.00 92.69 229 THR A CA 1
ATOM 1741 C C . THR A 1 229 ? 13.968 -0.768 -4.173 1.00 92.69 229 THR A C 1
ATOM 1743 O O . THR A 1 229 ? 15.100 -0.416 -3.852 1.00 92.69 229 THR A O 1
ATOM 1746 N N . VAL A 1 230 ? 13.518 -2.003 -3.952 1.00 90.31 230 VAL A N 1
ATOM 1747 C CA . VAL A 1 230 ? 14.273 -3.069 -3.283 1.00 90.31 230 VAL A CA 1
ATOM 1748 C C . VAL A 1 230 ? 14.477 -4.226 -4.256 1.00 90.31 230 VAL A C 1
ATOM 1750 O O . VAL A 1 230 ? 13.542 -4.938 -4.631 1.00 90.31 230 VAL A O 1
ATOM 1753 N N . SER A 1 231 ? 15.722 -4.423 -4.699 1.00 87.75 231 SER A N 1
ATOM 1754 C CA . SER A 1 231 ? 16.092 -5.502 -5.630 1.00 87.75 231 SER A CA 1
ATOM 1755 C C . SER A 1 231 ? 15.201 -5.540 -6.892 1.00 87.75 231 SER A C 1
ATOM 1757 O O . SER A 1 231 ? 14.658 -6.595 -7.230 1.00 87.75 231 SER A O 1
ATOM 1759 N N . CYS A 1 232 ? 15.020 -4.391 -7.560 1.00 87.56 232 CYS A N 1
ATOM 1760 C CA . CYS A 1 232 ? 14.127 -4.174 -8.724 1.00 87.56 232 CYS A CA 1
ATOM 1761 C C . CYS A 1 232 ? 12.655 -4.503 -8.516 1.00 87.56 232 CYS A C 1
ATOM 1763 O O . CYS A 1 232 ? 11.923 -4.716 -9.477 1.00 87.56 232 CYS A O 1
ATOM 1765 N N . SER A 1 233 ? 12.230 -4.608 -7.268 1.00 93.25 233 SER A N 1
ATOM 1766 C CA . SER A 1 233 ? 10.825 -4.604 -6.911 1.00 93.25 233 SER A CA 1
ATOM 1767 C C . SER A 1 233 ? 10.526 -3.278 -6.253 1.00 93.25 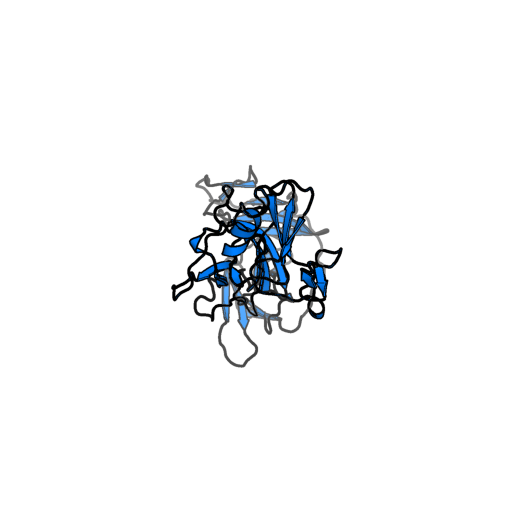233 SER A C 1
ATOM 1769 O O . SER A 1 233 ? 11.388 -2.731 -5.568 1.00 93.25 233 SER A O 1
ATOM 1771 N N . ILE A 1 234 ? 9.311 -2.789 -6.412 1.00 95.69 234 ILE A N 1
ATOM 1772 C CA . ILE A 1 234 ? 8.862 -1.597 -5.712 1.00 95.69 234 ILE A CA 1
ATOM 1773 C C . ILE A 1 234 ? 8.123 -2.054 -4.459 1.00 95.69 234 ILE A C 1
ATOM 1775 O O . ILE A 1 234 ? 7.148 -2.801 -4.533 1.00 95.69 234 ILE A O 1
ATOM 1779 N N . VAL A 1 235 ? 8.612 -1.631 -3.300 1.00 97.31 235 VAL A N 1
ATOM 1780 C CA . VAL A 1 235 ? 7.891 -1.700 -2.032 1.00 97.31 235 VAL A CA 1
ATOM 1781 C C . VAL A 1 235 ? 7.175 -0.374 -1.861 1.00 97.31 235 VAL A C 1
ATOM 1783 O O . VAL A 1 235 ? 7.801 0.680 -1.860 1.00 97.31 235 VAL A O 1
ATOM 1786 N N . ARG A 1 236 ? 5.854 -0.434 -1.746 1.00 97.94 236 ARG A N 1
ATOM 1787 C CA . ARG A 1 236 ? 4.995 0.733 -1.615 1.00 97.94 236 ARG A CA 1
ATOM 1788 C C . ARG A 1 236 ? 4.427 0.794 -0.212 1.00 97.94 236 ARG A C 1
ATOM 1790 O O . ARG A 1 236 ? 3.823 -0.179 0.246 1.00 97.94 236 ARG A O 1
ATOM 1797 N N . LYS A 1 237 ? 4.564 1.953 0.426 1.00 98.19 237 LYS A N 1
ATOM 1798 C CA . LYS A 1 237 ? 3.786 2.343 1.602 1.00 98.19 237 LYS A CA 1
ATOM 1799 C C . LYS A 1 237 ? 2.714 3.340 1.169 1.00 98.19 237 LYS A C 1
ATOM 1801 O O . LYS A 1 237 ? 3.022 4.345 0.535 1.00 98.19 237 LYS A O 1
ATOM 1806 N N . MET A 1 238 ? 1.466 3.058 1.517 1.00 98.06 238 MET A N 1
ATOM 1807 C CA . MET A 1 238 ? 0.305 3.899 1.238 1.00 98.06 238 MET A CA 1
ATOM 1808 C C . MET A 1 238 ? -0.362 4.291 2.553 1.00 98.06 238 MET A C 1
ATOM 1810 O O . MET A 1 238 ? -0.829 3.409 3.276 1.00 98.06 238 MET A O 1
ATOM 1814 N N . ASP A 1 239 ? -0.439 5.592 2.824 1.00 98.12 239 ASP A N 1
ATOM 1815 C CA . ASP A 1 239 ? -1.141 6.153 3.976 1.00 98.12 239 ASP A CA 1
ATOM 1816 C C . ASP A 1 239 ? -2.499 6.718 3.521 1.00 98.12 239 ASP A C 1
ATOM 1818 O O . ASP A 1 239 ? -2.592 7.451 2.529 1.00 98.12 239 ASP A O 1
ATOM 1822 N N . PHE A 1 240 ? -3.578 6.346 4.211 1.00 97.75 240 PHE A N 1
ATOM 1823 C CA . PHE A 1 240 ? -4.945 6.601 3.751 1.00 97.75 240 PHE A CA 1
ATOM 1824 C C . PHE A 1 240 ? -5.946 6.826 4.889 1.00 97.75 240 PHE A C 1
ATOM 1826 O O . PHE A 1 240 ? -5.772 6.358 6.014 1.00 97.75 240 PHE A O 1
ATOM 1833 N N . GLY A 1 241 ? -7.025 7.541 4.573 1.00 96.56 241 GLY A N 1
ATOM 1834 C CA . GLY A 1 241 ? -8.174 7.752 5.450 1.00 96.56 241 GLY A CA 1
ATOM 1835 C C . GLY A 1 241 ? -9.371 6.887 5.058 1.00 96.56 241 GLY A C 1
ATOM 1836 O O . GLY A 1 241 ? -9.615 6.648 3.871 1.00 96.56 241 GLY A O 1
ATOM 1837 N N . ILE A 1 242 ? -10.135 6.447 6.060 1.00 96.06 242 ILE A N 1
ATOM 1838 C CA . ILE A 1 242 ? -11.416 5.751 5.893 1.00 96.06 242 ILE A CA 1
ATOM 1839 C C . ILE A 1 242 ? -12.507 6.588 6.560 1.00 96.06 242 ILE A C 1
ATOM 1841 O O . ILE A 1 242 ? -12.394 6.926 7.733 1.00 96.06 242 ILE A O 1
ATOM 1845 N N . SER A 1 243 ? -13.590 6.875 5.835 1.00 94.94 243 SER A N 1
ATOM 1846 C CA . SER A 1 243 ? -14.801 7.442 6.441 1.00 94.94 243 SER A CA 1
ATOM 1847 C C . SER A 1 243 ? -15.663 6.306 6.982 1.00 94.94 243 SER A C 1
ATOM 1849 O O . SER A 1 243 ? -16.408 5.686 6.225 1.00 94.94 243 SER A O 1
ATOM 1851 N N . PHE A 1 244 ? -15.509 5.979 8.265 1.00 94.56 244 PHE A N 1
ATOM 1852 C CA . PHE A 1 244 ? -16.257 4.882 8.872 1.00 94.56 244 PHE A CA 1
ATOM 1853 C C . PHE A 1 244 ? -17.724 5.252 9.085 1.00 94.56 244 PHE A C 1
ATOM 1855 O O . PHE A 1 244 ? -18.043 6.322 9.601 1.00 94.56 244 PHE A O 1
ATOM 1862 N N . THR A 1 245 ? -18.610 4.322 8.753 1.00 92.88 245 THR A N 1
ATOM 1863 C CA . THR A 1 245 ? -20.038 4.382 9.070 1.00 92.88 245 THR A CA 1
ATOM 1864 C C . THR A 1 245 ? -20.368 3.402 10.190 1.00 92.88 245 THR A C 1
ATOM 1866 O O . THR A 1 245 ? -19.667 2.406 10.383 1.00 92.88 245 THR A O 1
ATOM 1869 N N . SER A 1 246 ? -21.436 3.660 10.946 1.00 90.88 246 SER A N 1
ATOM 1870 C CA . SER A 1 246 ? -21.818 2.832 12.104 1.00 90.88 246 SER A CA 1
ATOM 1871 C C . SER A 1 246 ? -21.989 1.325 11.805 1.00 90.88 246 SER A C 1
ATOM 1873 O O . SER A 1 246 ? -21.781 0.497 12.691 1.00 90.88 246 SER A O 1
ATOM 1875 N N . ASP A 1 247 ? -22.338 0.935 10.575 1.00 92.38 247 ASP A N 1
ATOM 1876 C CA . ASP A 1 247 ? -22.472 -0.468 10.137 1.00 92.38 247 ASP A CA 1
ATOM 1877 C C . ASP A 1 247 ? -21.127 -1.174 9.879 1.00 92.38 247 ASP A C 1
ATOM 1879 O O . ASP A 1 247 ? -21.088 -2.395 9.723 1.00 92.38 247 ASP A O 1
ATOM 1883 N N . MET A 1 248 ? -20.019 -0.429 9.858 1.00 94.75 248 MET A N 1
ATOM 1884 C CA . MET A 1 248 ? -18.668 -0.976 9.698 1.00 94.75 248 MET A CA 1
ATOM 1885 C C . MET A 1 248 ? -18.052 -1.448 11.020 1.00 94.75 248 MET A C 1
ATOM 1887 O O . MET A 1 248 ? -16.941 -1.980 11.001 1.00 94.75 248 MET A O 1
ATOM 1891 N N . ASP A 1 249 ? -18.728 -1.283 12.163 1.00 93.06 249 ASP A N 1
ATOM 1892 C CA . ASP A 1 249 ? -18.212 -1.789 13.437 1.00 93.06 249 ASP A CA 1
ATOM 1893 C C . ASP A 1 249 ? -17.969 -3.303 13.352 1.00 93.06 249 ASP A C 1
ATOM 1895 O O . ASP A 1 249 ? -18.807 -4.057 12.853 1.00 93.06 249 ASP A O 1
ATOM 1899 N N . LYS A 1 250 ? -16.801 -3.760 13.815 1.00 92.75 250 LYS A N 1
ATOM 1900 C CA . LYS A 1 250 ? -16.321 -5.154 13.722 1.00 92.75 250 LYS A CA 1
ATOM 1901 C C . LYS A 1 250 ? -16.236 -5.728 12.306 1.00 92.75 250 LYS A C 1
ATOM 1903 O O . LYS A 1 250 ? -16.121 -6.946 12.156 1.00 92.75 250 LYS A O 1
ATOM 1908 N N . ALA A 1 251 ? -16.292 -4.893 11.271 1.00 96.81 251 ALA A N 1
ATOM 1909 C CA . ALA A 1 251 ? -15.914 -5.324 9.935 1.00 96.81 251 ALA A CA 1
ATOM 1910 C C . ALA A 1 251 ? -14.426 -5.698 9.909 1.00 96.81 251 ALA A C 1
ATOM 1912 O O . ALA A 1 251 ? -13.632 -5.205 10.712 1.00 96.81 251 ALA A O 1
ATOM 1913 N N . VAL A 1 252 ? -14.044 -6.567 8.979 1.00 97.69 252 VAL A N 1
ATOM 1914 C CA . VAL A 1 252 ? -12.646 -6.961 8.786 1.00 97.69 252 VAL A CA 1
ATOM 1915 C C . VAL A 1 252 ? -12.091 -6.228 7.575 1.00 97.69 252 VAL A C 1
ATOM 1917 O O . VAL A 1 252 ? -12.675 -6.310 6.498 1.00 97.69 252 VAL A O 1
ATOM 1920 N N . ILE A 1 253 ? -10.967 -5.538 7.737 1.00 98.12 253 ILE A N 1
ATOM 1921 C CA . ILE A 1 253 ? -10.258 -4.832 6.670 1.00 98.12 253 ILE A CA 1
ATOM 1922 C C . ILE A 1 253 ? -8.933 -5.533 6.389 1.00 98.12 253 ILE A C 1
ATOM 1924 O O . ILE A 1 253 ? -8.266 -6.032 7.295 1.00 98.12 253 ILE A O 1
ATOM 1928 N N . ARG A 1 254 ? -8.548 -5.566 5.116 1.00 97.94 254 ARG A N 1
ATOM 1929 C CA . ARG A 1 254 ? -7.222 -6.004 4.672 1.00 97.94 254 ARG A CA 1
ATOM 1930 C C . ARG A 1 254 ? -6.792 -5.222 3.440 1.00 97.94 254 ARG A C 1
ATOM 1932 O O . ARG A 1 254 ? -7.624 -4.674 2.718 1.00 97.94 254 ARG A O 1
ATOM 1939 N N . CYS A 1 255 ? -5.502 -5.225 3.157 1.00 97.94 255 CYS A N 1
ATOM 1940 C CA . CYS A 1 255 ? -4.988 -4.823 1.862 1.00 97.94 255 CYS A CA 1
ATOM 1941 C C . CYS A 1 255 ? -4.812 -6.018 0.942 1.00 97.94 255 CYS A C 1
ATOM 1943 O O . CYS A 1 255 ? -4.560 -7.142 1.382 1.00 97.94 255 CYS A O 1
ATOM 1945 N N . SER A 1 256 ? -4.833 -5.742 -0.352 1.00 96.62 256 SER A N 1
ATOM 1946 C CA . SER A 1 256 ? -4.474 -6.703 -1.375 1.00 96.62 256 SER A CA 1
ATOM 1947 C C . SER A 1 256 ? -3.757 -6.033 -2.541 1.00 96.62 256 SER A C 1
ATOM 1949 O O . SER A 1 256 ? -3.983 -4.855 -2.811 1.00 96.62 256 SER A O 1
ATOM 1951 N N . ILE A 1 257 ? -2.878 -6.766 -3.218 1.00 96.81 257 ILE A N 1
ATOM 1952 C CA . ILE A 1 257 ? -2.114 -6.244 -4.353 1.00 96.81 257 ILE A CA 1
ATOM 1953 C C . ILE A 1 257 ? -2.779 -6.703 -5.646 1.00 96.81 257 ILE A C 1
ATOM 1955 O O . ILE A 1 257 ? -3.130 -7.875 -5.793 1.00 96.81 257 ILE A O 1
ATOM 1959 N N . ARG A 1 258 ? -2.916 -5.779 -6.599 1.00 94.38 258 ARG A N 1
ATOM 1960 C CA . ARG A 1 258 ? -3.343 -6.060 -7.969 1.00 94.38 258 ARG A CA 1
ATOM 1961 C C . ARG A 1 258 ? -2.250 -5.645 -8.945 1.00 94.38 258 ARG A C 1
ATOM 1963 O O . ARG A 1 258 ? -1.790 -4.504 -8.910 1.00 94.38 258 ARG A O 1
ATOM 1970 N N . HIS A 1 259 ? -1.878 -6.553 -9.841 1.00 94.00 259 HIS A N 1
ATOM 1971 C CA . HIS A 1 259 ? -0.855 -6.318 -10.854 1.00 94.00 259 HIS A CA 1
ATOM 1972 C C . HIS A 1 259 ? -1.375 -6.703 -12.240 1.00 94.00 259 HIS A C 1
ATOM 1974 O O . HIS A 1 259 ? -1.874 -7.806 -12.430 1.00 94.00 259 HIS A O 1
ATOM 1980 N N . GLU A 1 260 ? -1.261 -5.802 -13.214 1.00 92.50 260 GLU A N 1
ATOM 1981 C CA . GLU A 1 260 ? -1.876 -5.983 -14.539 1.00 92.50 260 GLU A CA 1
ATOM 1982 C C . GLU A 1 260 ? -1.188 -7.061 -15.378 1.00 92.50 260 GLU A C 1
ATOM 1984 O O . GLU A 1 260 ? -1.858 -7.793 -16.097 1.00 92.50 260 GLU A O 1
ATOM 1989 N N . LEU A 1 261 ? 0.135 -7.202 -15.244 1.00 91.44 261 LEU A N 1
ATOM 1990 C CA . LEU A 1 261 ? 0.900 -8.229 -15.967 1.00 91.44 261 LEU A CA 1
ATOM 1991 C C . LEU A 1 261 ? 0.753 -9.642 -15.380 1.00 91.44 261 LEU A C 1
ATOM 1993 O O . LEU A 1 261 ? 1.158 -10.603 -16.022 1.00 91.44 261 LEU A O 1
ATOM 1997 N N . PHE A 1 262 ? 0.200 -9.769 -14.169 1.00 90.50 262 PHE A N 1
ATOM 1998 C CA . PHE A 1 262 ? 0.068 -11.046 -13.459 1.00 90.50 262 PHE A CA 1
ATOM 1999 C C . PHE A 1 262 ? -1.354 -11.197 -12.890 1.00 90.50 262 PHE A C 1
ATOM 2001 O O . PHE A 1 262 ? -1.527 -11.238 -11.672 1.00 90.50 262 PHE A O 1
ATOM 2008 N N . PRO A 1 263 ? -2.396 -11.215 -13.746 1.00 88.31 263 PRO A N 1
ATOM 2009 C CA . PRO A 1 263 ? -3.785 -11.233 -13.288 1.00 88.31 263 PRO A CA 1
ATOM 2010 C C . PRO A 1 263 ? -4.193 -12.565 -12.643 1.00 88.31 263 PRO A C 1
ATOM 2012 O O . PRO A 1 263 ? -5.070 -12.571 -11.782 1.00 88.31 263 PRO A O 1
ATOM 2015 N N . ASP A 1 264 ? -3.548 -13.665 -13.043 1.00 90.44 264 ASP A N 1
ATOM 2016 C CA . ASP A 1 264 ? -3.861 -15.027 -12.591 1.00 90.44 264 ASP A CA 1
ATOM 2017 C C . ASP A 1 264 ? -3.006 -15.482 -11.394 1.00 90.44 264 ASP A C 1
ATOM 2019 O O . ASP A 1 264 ? -3.230 -16.561 -10.838 1.00 90.44 264 ASP A O 1
ATOM 2023 N N . ASP A 1 265 ? -2.027 -14.670 -10.981 1.00 86.88 265 ASP A N 1
ATOM 2024 C CA . ASP A 1 265 ? -1.160 -14.996 -9.852 1.00 86.88 265 ASP A CA 1
ATOM 2025 C C . ASP A 1 265 ? -1.945 -14.971 -8.527 1.00 86.88 265 ASP A C 1
ATOM 2027 O O . ASP A 1 265 ? -2.885 -14.184 -8.353 1.00 86.88 265 ASP A O 1
ATOM 2031 N N . PRO A 1 266 ? -1.549 -15.797 -7.538 1.00 89.94 266 PRO A N 1
ATOM 2032 C CA . PRO A 1 266 ? -2.153 -15.763 -6.217 1.00 89.94 266 PRO A CA 1
ATOM 2033 C C . PRO A 1 266 ? -2.123 -14.355 -5.622 1.00 89.94 266 PRO A C 1
ATOM 2035 O O . PRO A 1 266 ? -1.080 -13.701 -5.557 1.00 89.94 266 PRO A O 1
ATOM 2038 N N . LYS A 1 267 ? -3.282 -13.905 -5.140 1.00 91.19 267 LYS A N 1
ATOM 2039 C CA . LYS A 1 267 ? -3.424 -12.576 -4.556 1.00 91.19 267 LYS A CA 1
ATOM 2040 C C . LYS A 1 267 ? -2.566 -12.447 -3.300 1.00 91.19 267 LYS A C 1
ATOM 2042 O O . LYS A 1 267 ? -2.775 -13.170 -2.326 1.00 91.19 267 LYS A O 1
ATOM 2047 N N . ILE A 1 268 ? -1.656 -11.479 -3.293 1.00 95.25 268 ILE A N 1
ATOM 2048 C CA . ILE A 1 268 ? -0.955 -11.082 -2.072 1.00 95.25 268 ILE A CA 1
ATOM 2049 C C . ILE A 1 268 ? -1.927 -10.267 -1.226 1.00 95.25 268 ILE A C 1
ATOM 2051 O O . ILE A 1 268 ? -2.534 -9.311 -1.714 1.00 95.25 268 ILE A O 1
ATOM 2055 N N . ILE A 1 269 ? -2.089 -10.670 0.031 1.00 96.75 269 ILE A N 1
ATOM 2056 C CA . ILE A 1 269 ? -2.977 -10.032 1.003 1.00 96.75 269 ILE A CA 1
ATOM 2057 C C . ILE A 1 269 ? -2.224 -9.749 2.301 1.00 96.75 269 ILE A C 1
ATOM 2059 O O . ILE A 1 269 ? -1.208 -10.387 2.588 1.00 96.75 269 ILE A O 1
ATOM 2063 N N . SER A 1 270 ? -2.710 -8.778 3.067 1.00 97.44 270 SER A N 1
ATOM 2064 C CA . SER A 1 270 ? -2.166 -8.461 4.388 1.00 97.44 270 SER A CA 1
ATOM 2065 C C . SER A 1 270 ? -2.762 -9.331 5.495 1.00 97.44 270 SER A C 1
ATOM 2067 O O . SER A 1 270 ? -3.635 -10.169 5.256 1.00 97.44 270 SER A O 1
ATOM 2069 N N . ASN A 1 271 ? -2.334 -9.071 6.733 1.00 95.94 271 ASN A N 1
ATOM 2070 C CA . ASN A 1 271 ? -3.118 -9.372 7.928 1.00 95.94 271 ASN A CA 1
ATOM 2071 C C . ASN A 1 271 ? -4.541 -8.794 7.825 1.00 95.94 271 ASN A C 1
ATOM 2073 O O . ASN A 1 271 ? -4.789 -7.797 7.139 1.00 95.94 271 ASN A O 1
ATOM 2077 N N . ASN A 1 272 ? -5.457 -9.450 8.532 1.00 96.56 272 ASN A N 1
ATOM 2078 C CA . ASN A 1 272 ? -6.830 -9.007 8.706 1.00 96.56 272 ASN A CA 1
ATOM 2079 C C . ASN A 1 272 ? -6.918 -8.171 9.982 1.00 96.56 272 ASN A C 1
ATOM 2081 O O . ASN A 1 272 ? -6.642 -8.689 11.063 1.00 96.56 272 ASN A O 1
ATOM 2085 N N . GLU A 1 273 ? -7.369 -6.930 9.859 1.00 94.94 273 GLU A N 1
ATOM 2086 C CA . GLU A 1 273 ? -7.619 -6.042 10.990 1.00 94.94 273 GLU A CA 1
ATOM 2087 C C . GLU A 1 273 ? -9.115 -5.900 11.239 1.00 94.94 273 GLU A C 1
ATOM 2089 O O . GLU A 1 273 ? -9.904 -5.788 10.302 1.00 94.94 273 GLU A O 1
ATOM 2094 N N . THR A 1 274 ? -9.524 -5.919 12.507 1.00 93.44 274 THR A N 1
ATOM 2095 C CA . THR A 1 274 ? -10.935 -5.746 12.875 1.00 93.44 274 THR A CA 1
ATOM 2096 C C . THR A 1 274 ? -11.189 -4.297 13.252 1.00 93.44 274 THR A C 1
ATOM 2098 O O . THR A 1 274 ? -10.528 -3.753 14.131 1.00 93.44 274 THR A O 1
ATOM 2101 N N . VAL A 1 275 ? -12.178 -3.687 12.608 1.00 93.06 275 VAL A N 1
ATOM 2102 C CA . VAL A 1 275 ? -12.622 -2.329 12.911 1.00 93.06 275 VAL A CA 1
ATOM 2103 C C . VAL A 1 275 ? -13.254 -2.294 14.299 1.00 93.06 275 VAL A C 1
ATOM 2105 O O . VAL A 1 275 ? -14.074 -3.146 14.644 1.00 93.06 275 VAL A O 1
ATOM 2108 N N . SER A 1 276 ? -12.907 -1.286 15.086 1.00 89.75 276 SER A N 1
ATOM 2109 C CA . SER A 1 276 ? -13.522 -1.017 16.378 1.00 89.75 276 SER A CA 1
ATOM 2110 C C . SER A 1 276 ? -13.927 0.442 16.443 1.00 89.75 276 SER A C 1
ATOM 2112 O O . SER A 1 276 ? -13.104 1.298 16.769 1.00 89.75 276 SER A O 1
ATOM 2114 N N . LEU A 1 277 ? -15.203 0.721 16.196 1.00 91.56 277 LEU A N 1
ATOM 2115 C CA . LEU A 1 277 ? -15.666 2.099 16.148 1.00 91.56 277 LEU A CA 1
ATOM 2116 C C . LEU A 1 277 ? -15.886 2.673 17.546 1.00 91.56 277 LEU A C 1
ATOM 2118 O O . LEU A 1 277 ? -16.525 2.074 18.414 1.00 91.56 277 LEU A O 1
ATOM 2122 N N . LEU A 1 278 ? -15.380 3.883 17.741 1.00 88.44 278 LEU A N 1
ATOM 2123 C CA . LEU A 1 278 ? -15.687 4.736 18.873 1.00 88.44 278 LEU A CA 1
ATOM 2124 C C . LEU A 1 278 ? -16.836 5.675 18.522 1.00 88.44 278 LEU A C 1
ATOM 2126 O O . LEU A 1 278 ? -16.967 6.156 17.394 1.00 88.44 278 LEU A O 1
ATOM 2130 N N . GLN A 1 279 ? -17.656 5.985 19.522 1.00 83.69 279 GLN A N 1
ATOM 2131 C CA . GLN A 1 279 ? -18.671 7.019 19.383 1.00 83.69 279 GLN A CA 1
ATOM 2132 C C . GLN A 1 279 ? -18.028 8.405 19.495 1.00 83.69 279 GLN A C 1
ATOM 2134 O O . GLN A 1 279 ? -17.250 8.666 20.415 1.00 83.69 279 GLN A O 1
ATOM 2139 N N . LYS A 1 280 ? -18.391 9.319 18.585 1.00 81.19 280 LYS A N 1
ATOM 2140 C CA . LYS A 1 280 ? -17.922 10.720 18.581 1.00 81.19 280 LYS A CA 1
ATOM 2141 C C . LYS A 1 280 ? -18.170 11.426 19.919 1.00 81.19 280 LYS A C 1
ATOM 2143 O O . LYS A 1 280 ? -17.387 12.283 20.313 1.00 81.19 280 LYS A O 1
ATOM 2148 N N . ASN A 1 281 ? -19.253 11.077 20.608 1.00 84.19 281 ASN A N 1
ATOM 2149 C CA . ASN A 1 281 ? -19.680 11.700 21.856 1.00 84.19 281 ASN A CA 1
ATOM 2150 C C . ASN A 1 281 ? -19.214 10.946 23.114 1.00 84.19 281 ASN A C 1
ATOM 2152 O O . ASN A 1 281 ? -19.739 11.180 24.197 1.00 84.19 281 ASN A O 1
ATOM 2156 N N . PHE A 1 282 ? -18.214 10.064 23.014 1.00 85.94 282 PHE A N 1
ATOM 2157 C CA . PHE A 1 282 ? -17.705 9.339 24.183 1.00 85.94 282 PHE A CA 1
ATOM 2158 C C . PHE A 1 282 ? -17.226 10.275 25.307 1.00 85.94 282 PHE A C 1
ATOM 2160 O O . PHE A 1 282 ? -17.420 9.984 26.483 1.00 85.94 282 PHE A O 1
ATOM 2167 N N . CYS A 1 283 ? -16.627 11.413 24.945 1.00 87.75 283 CYS A N 1
ATOM 2168 C CA . CYS A 1 283 ? -16.145 12.424 25.891 1.00 87.75 283 CYS A CA 1
ATOM 2169 C C . CYS A 1 283 ? -17.153 13.555 26.141 1.00 87.75 283 CYS A C 1
ATOM 2171 O O . CYS A 1 283 ? -16.764 14.620 26.621 1.00 87.75 283 CYS A O 1
ATOM 2173 N N . GLU A 1 284 ? -18.424 13.375 25.783 1.00 85.81 284 GLU A N 1
ATOM 2174 C CA . GLU A 1 284 ? -19.453 14.390 26.000 1.00 85.81 284 GLU A CA 1
ATOM 2175 C C . GLU A 1 284 ? -19.583 14.700 27.501 1.00 85.81 284 GLU A C 1
ATOM 2177 O O . GLU A 1 284 ? -19.731 13.798 28.325 1.00 85.81 284 GLU A O 1
ATOM 2182 N N . ASN A 1 285 ? -19.520 15.988 27.853 1.00 82.44 285 ASN A N 1
ATOM 2183 C CA . ASN A 1 285 ? -19.487 16.519 29.226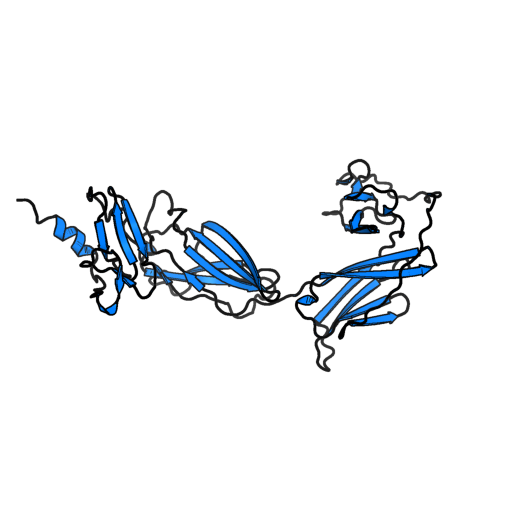 1.00 82.44 285 ASN A CA 1
ATOM 2184 C C . ASN A 1 285 ? -18.174 16.308 29.996 1.00 82.44 285 ASN A C 1
ATOM 2186 O O . ASN A 1 285 ? -18.114 16.594 31.191 1.00 82.44 285 ASN A O 1
ATOM 2190 N N . ASN A 1 286 ? -17.111 15.856 29.333 1.00 81.19 286 ASN A N 1
ATOM 2191 C CA . ASN A 1 286 ? -15.780 15.813 29.917 1.00 81.19 286 ASN A CA 1
ATOM 2192 C C . ASN A 1 286 ? -15.050 17.144 29.671 1.00 81.19 286 ASN A C 1
ATOM 2194 O O . ASN A 1 286 ? -14.380 17.342 28.650 1.00 81.19 286 ASN A O 1
ATOM 2198 N N . THR A 1 287 ? -15.223 18.072 30.613 1.00 79.19 287 THR A N 1
ATOM 2199 C CA . THR A 1 287 ? -14.636 19.419 30.561 1.00 79.19 287 THR A CA 1
ATOM 2200 C C . THR A 1 287 ? -13.209 19.491 31.093 1.00 79.19 287 THR A C 1
ATOM 2202 O O . THR A 1 287 ? -12.610 20.563 31.041 1.00 79.19 287 THR A O 1
ATOM 2205 N N . ASP A 1 288 ? -12.672 18.385 31.608 1.00 79.25 288 ASP A N 1
ATOM 2206 C CA . ASP A 1 288 ? -11.314 18.348 32.135 1.00 79.25 288 ASP A CA 1
ATOM 2207 C C . ASP A 1 288 ? -10.284 18.539 31.011 1.00 79.25 288 ASP A C 1
ATOM 2209 O O . ASP A 1 288 ? -10.501 18.175 29.848 1.00 79.25 288 ASP A O 1
ATOM 2213 N N . ASP A 1 289 ? -9.124 19.094 31.375 1.00 80.06 289 ASP A N 1
ATOM 2214 C CA . ASP A 1 289 ? -8.039 19.351 30.423 1.00 80.06 289 ASP A CA 1
ATOM 2215 C C . ASP A 1 289 ? -7.517 18.060 29.787 1.00 80.06 289 ASP A C 1
ATOM 2217 O O . ASP A 1 289 ? -7.163 18.044 28.608 1.00 80.06 289 ASP A O 1
ATOM 2221 N N . ARG A 1 290 ? -7.467 16.963 30.553 1.00 84.75 290 ARG A N 1
ATOM 2222 C CA . ARG A 1 290 ? -7.116 15.649 30.018 1.00 84.75 290 ARG A CA 1
ATOM 2223 C C . ARG A 1 290 ? -7.541 14.517 30.939 1.00 84.75 290 ARG A C 1
ATOM 2225 O O . ARG A 1 290 ? -7.076 14.428 32.073 1.00 84.75 290 ARG A O 1
ATOM 2232 N N . THR A 1 291 ? -8.339 13.599 30.417 1.00 86.25 291 THR A N 1
ATOM 2233 C CA . THR A 1 291 ? -8.684 12.338 31.086 1.00 86.25 291 THR A CA 1
ATOM 2234 C C . THR A 1 291 ? -8.479 11.170 30.134 1.00 86.25 291 THR A C 1
ATOM 2236 O O . THR A 1 291 ? -8.533 11.329 28.912 1.00 86.25 291 THR A O 1
ATOM 2239 N N . TYR A 1 292 ? -8.192 9.995 30.691 1.00 86.38 292 TYR A N 1
ATOM 2240 C CA . TYR A 1 292 ? -7.887 8.801 29.914 1.00 86.38 292 TYR A CA 1
ATOM 2241 C C . TYR A 1 292 ? -8.803 7.649 30.311 1.00 86.38 292 TYR A C 1
ATOM 2243 O O . TYR A 1 292 ? -9.037 7.413 31.495 1.00 86.38 292 TYR A O 1
ATOM 2251 N N . PHE A 1 293 ? -9.287 6.922 29.312 1.00 85.25 293 PHE A N 1
ATOM 2252 C CA . PHE A 1 293 ? -10.140 5.754 29.471 1.00 85.25 293 PHE A CA 1
ATOM 2253 C C . PHE A 1 293 ? -9.547 4.581 28.702 1.00 85.25 293 PHE A C 1
ATOM 2255 O O . PHE A 1 293 ? -8.880 4.754 27.683 1.00 85.25 293 PHE A O 1
ATOM 2262 N N . GLN A 1 294 ? -9.834 3.373 29.166 1.00 83.56 294 GLN A N 1
ATOM 2263 C CA . GLN A 1 294 ? -9.453 2.162 28.455 1.00 83.56 294 GLN A CA 1
ATOM 2264 C C . GLN A 1 294 ? -10.166 2.099 27.096 1.00 83.56 294 GLN A C 1
ATOM 2266 O O . GLN A 1 294 ? -11.362 2.397 27.009 1.00 83.56 294 GLN A O 1
ATOM 2271 N N . HIS A 1 295 ? -9.459 1.688 26.039 1.00 84.75 295 HIS A N 1
ATOM 2272 C CA . HIS A 1 295 ? -10.110 1.453 24.756 1.00 84.75 295 HIS A CA 1
ATOM 2273 C C . HIS A 1 295 ? -11.006 0.194 24.829 1.00 84.75 295 HIS A C 1
ATOM 2275 O O . HIS A 1 295 ? -10.644 -0.789 25.481 1.00 84.75 295 HIS A O 1
ATOM 2281 N N . PRO A 1 296 ? -12.199 0.177 24.201 1.00 78.19 296 PRO A N 1
ATOM 2282 C CA . PRO A 1 296 ? -13.213 -0.853 24.468 1.00 78.19 296 PRO A CA 1
ATOM 2283 C C . PRO A 1 296 ? -12.828 -2.253 23.988 1.00 78.19 296 PRO A C 1
ATOM 2285 O O . PRO A 1 296 ? -13.280 -3.258 24.541 1.00 78.19 296 PRO A O 1
ATOM 2288 N N . SER A 1 297 ? -12.019 -2.311 22.936 1.00 78.94 297 SER A N 1
ATOM 2289 C CA . SER A 1 297 ? -11.709 -3.523 22.174 1.00 78.94 297 SER A CA 1
ATOM 2290 C C . SER A 1 297 ? -10.216 -3.848 22.117 1.00 78.94 297 SER A C 1
ATOM 2292 O O . SER A 1 297 ? -9.870 -4.994 21.820 1.00 78.94 297 SER A O 1
ATOM 2294 N N . ASP A 1 298 ? -9.358 -2.876 22.435 1.00 80.69 298 ASP A N 1
ATOM 2295 C CA . ASP A 1 298 ? -7.908 -2.952 22.272 1.00 80.69 298 ASP A CA 1
ATOM 2296 C C . ASP A 1 298 ? -7.219 -2.559 23.582 1.00 80.69 298 ASP A C 1
ATOM 2298 O O . ASP A 1 298 ? -7.444 -1.482 24.117 1.00 80.69 298 ASP A O 1
ATOM 2302 N N . CYS A 1 299 ? -6.399 -3.453 24.121 1.00 81.12 299 CYS A N 1
ATOM 2303 C CA . CYS A 1 299 ? -5.660 -3.212 25.360 1.00 81.12 299 CYS A CA 1
ATOM 2304 C C . CYS A 1 299 ? -4.469 -2.270 25.151 1.00 81.12 299 CYS A C 1
ATOM 2306 O O . CYS A 1 299 ? -4.039 -1.603 26.095 1.00 81.12 299 CYS A O 1
ATOM 2308 N N . ASN A 1 300 ? -3.964 -2.219 23.917 1.00 85.12 300 ASN A N 1
ATOM 2309 C CA . ASN A 1 300 ? -2.781 -1.467 23.518 1.00 85.12 300 ASN A CA 1
ATOM 2310 C C . ASN A 1 300 ? -3.144 -0.051 23.068 1.00 85.12 300 ASN A C 1
ATOM 2312 O O . ASN A 1 300 ? -2.285 0.693 22.601 1.00 85.12 300 ASN A O 1
ATOM 2316 N N . SER A 1 301 ? -4.412 0.330 23.222 1.00 87.12 301 SER A N 1
ATOM 2317 C CA . SER A 1 301 ? -4.913 1.658 22.924 1.00 87.12 301 SER A CA 1
ATOM 2318 C C . SER A 1 301 ? -5.711 2.211 24.099 1.00 87.12 301 SER A C 1
ATOM 2320 O O . SER A 1 301 ? -6.222 1.488 24.959 1.00 87.12 301 SER A O 1
ATOM 2322 N N . PHE A 1 302 ? -5.829 3.529 24.138 1.00 87.81 302 PHE A N 1
ATOM 2323 C CA . PHE A 1 302 ? -6.600 4.252 25.133 1.00 87.81 302 PHE A CA 1
ATOM 2324 C C . PHE A 1 302 ? -7.334 5.418 24.492 1.00 87.81 302 PHE A C 1
ATOM 2326 O O . PHE A 1 302 ? -6.927 5.969 23.468 1.00 87.81 302 PHE A O 1
ATOM 2333 N N . ILE A 1 303 ? -8.426 5.811 25.128 1.00 89.94 303 ILE A N 1
ATOM 2334 C CA . ILE A 1 303 ? -9.180 6.993 24.757 1.00 89.94 303 ILE A CA 1
ATOM 2335 C C . ILE A 1 303 ? -8.664 8.158 25.595 1.00 89.94 303 ILE A C 1
ATOM 2337 O O . ILE A 1 303 ? -8.671 8.095 26.821 1.00 89.94 303 ILE A O 1
ATOM 2341 N N . GLN A 1 304 ? -8.241 9.232 24.944 1.00 89.75 304 GLN A N 1
ATOM 2342 C CA . GLN A 1 304 ? -7.968 10.515 25.574 1.00 89.75 304 GLN A CA 1
ATOM 2343 C C . GLN A 1 304 ? -9.158 11.444 25.333 1.00 89.75 304 GLN A C 1
ATOM 2345 O O . GLN A 1 304 ? -9.515 11.719 24.188 1.00 89.75 304 GLN A O 1
ATOM 2350 N N . CYS A 1 305 ? -9.739 11.952 26.412 1.00 89.69 305 CYS A N 1
ATOM 2351 C CA . CYS A 1 305 ? -10.682 13.058 26.375 1.00 89.69 305 CYS A CA 1
ATOM 2352 C C . CYS A 1 305 ? -9.944 14.355 26.694 1.00 89.69 305 CYS A C 1
ATOM 2354 O O . CYS A 1 305 ? -9.238 14.440 27.698 1.00 89.69 305 CYS A O 1
ATOM 2356 N N . GLU A 1 306 ? -10.106 15.359 25.842 1.00 88.94 306 GLU A N 1
ATOM 2357 C CA . GLU A 1 306 ? -9.556 16.699 26.051 1.00 88.94 306 GLU A CA 1
ATOM 2358 C C . GLU A 1 306 ? -10.569 17.714 25.525 1.00 88.94 306 GLU A C 1
ATOM 2360 O O . GLU A 1 306 ? -10.874 17.728 24.330 1.00 88.94 306 GLU A O 1
ATOM 2365 N N . LYS A 1 307 ? -11.128 18.534 26.427 1.00 86.50 307 LYS A N 1
ATOM 2366 C CA . LYS A 1 307 ? -12.112 19.584 26.101 1.00 86.50 307 LYS A CA 1
ATOM 2367 C C . LYS A 1 307 ? -13.307 19.061 25.288 1.00 86.50 307 LYS A C 1
ATOM 2369 O O . LYS A 1 307 ? -13.629 19.603 24.232 1.00 86.50 307 LYS A O 1
ATOM 2374 N N . ASN A 1 308 ? -13.957 18.000 25.770 1.00 84.62 308 ASN A N 1
ATOM 2375 C CA . ASN A 1 308 ? -15.054 17.282 25.098 1.00 84.62 308 ASN A CA 1
ATOM 2376 C C . ASN A 1 308 ? -14.704 16.608 23.755 1.00 84.62 308 ASN A C 1
ATOM 2378 O O . ASN A 1 308 ? -15.599 16.082 23.093 1.00 84.62 308 ASN A O 1
ATOM 2382 N N . VAL A 1 309 ? -13.435 16.581 23.334 1.00 85.62 309 VAL A N 1
ATOM 2383 C CA . VAL A 1 309 ? -13.018 15.881 22.112 1.00 85.62 309 VAL A CA 1
ATOM 2384 C C . VAL A 1 309 ? -12.435 14.522 22.471 1.00 85.62 309 VAL A C 1
ATOM 2386 O O . VAL A 1 309 ? -11.523 14.416 23.291 1.00 85.62 309 VAL A O 1
ATOM 2389 N N . THR A 1 310 ? -12.962 13.481 21.832 1.00 89.00 310 THR A N 1
ATOM 2390 C CA . THR A 1 310 ? -12.448 12.116 21.940 1.00 89.00 310 THR A CA 1
ATOM 2391 C C . THR A 1 310 ? -11.293 11.908 20.970 1.00 89.00 310 THR A C 1
ATOM 2393 O O . THR A 1 310 ? -11.386 12.274 19.797 1.00 89.00 310 THR A O 1
ATOM 2396 N N . TYR A 1 311 ? -10.215 11.301 21.448 1.00 89.12 311 TYR A N 1
ATOM 2397 C CA . TYR A 1 311 ? -9.098 10.811 20.646 1.00 89.12 311 TYR A CA 1
ATOM 2398 C C . TYR A 1 311 ? -8.832 9.366 21.040 1.00 89.12 311 TYR A C 1
ATOM 2400 O O . TYR A 1 311 ? -8.801 9.064 22.230 1.00 89.12 311 TYR A O 1
ATOM 2408 N N . SER A 1 312 ? -8.587 8.495 20.075 1.00 90.12 312 SER A N 1
ATOM 2409 C CA . SER A 1 312 ? -8.028 7.173 20.333 1.00 90.12 312 SER A CA 1
ATOM 2410 C C . SER A 1 312 ? -6.540 7.188 20.027 1.00 90.12 312 SER A C 1
ATOM 2412 O O . SER A 1 312 ? -6.112 7.684 18.981 1.00 90.12 312 SER A O 1
ATOM 2414 N N . LYS A 1 313 ? -5.736 6.668 20.947 1.00 87.81 313 LYS A N 1
ATOM 2415 C CA . LYS A 1 313 ? -4.279 6.641 20.831 1.00 87.81 313 LYS A CA 1
ATOM 2416 C C . LYS A 1 313 ? -3.759 5.255 21.152 1.00 87.81 313 LYS A C 1
ATOM 2418 O O . LYS A 1 313 ? -4.230 4.634 22.098 1.00 87.81 313 LYS A O 1
ATOM 2423 N N . SER A 1 314 ? -2.752 4.816 20.408 1.00 87.81 314 SER A N 1
ATOM 2424 C CA . SER A 1 314 ? -2.008 3.605 20.737 1.00 87.81 314 SER A CA 1
ATOM 2425 C C . SER A 1 314 ? -0.944 3.909 21.784 1.00 87.81 314 SER A C 1
ATOM 2427 O O . SER A 1 314 ? -0.373 5.005 21.833 1.00 87.81 314 SER A O 1
ATOM 2429 N N . CYS A 1 315 ? -0.647 2.917 22.607 1.00 85.19 315 CYS A N 1
ATOM 2430 C CA . CYS A 1 315 ? 0.579 2.876 23.375 1.00 85.19 315 CYS A CA 1
ATOM 2431 C C . CYS A 1 315 ? 1.774 2.745 22.417 1.00 85.19 315 CYS A C 1
ATOM 2433 O O . CYS A 1 315 ? 1.688 2.106 21.373 1.00 85.19 315 CYS A O 1
ATOM 2435 N N . LEU A 1 316 ? 2.890 3.400 22.756 1.00 76.81 316 LEU A N 1
ATOM 2436 C CA . LEU A 1 316 ? 4.044 3.557 21.856 1.00 76.81 316 LEU A CA 1
ATOM 2437 C C . LEU A 1 316 ? 4.683 2.231 21.421 1.00 76.81 316 LEU A C 1
ATOM 2439 O O . LEU A 1 316 ? 5.370 2.192 20.403 1.00 76.81 316 LEU A O 1
ATOM 2443 N N . THR A 1 317 ? 4.488 1.166 22.194 1.00 73.06 317 THR A N 1
ATOM 2444 C CA . THR A 1 317 ? 4.974 -0.174 21.874 1.00 73.06 317 THR A CA 1
ATOM 2445 C C . THR A 1 317 ? 3.868 -1.191 22.105 1.00 73.06 317 THR A C 1
ATOM 2447 O O . THR A 1 317 ? 3.075 -1.056 23.034 1.00 73.06 317 THR A O 1
ATOM 2450 N N . GLU A 1 318 ? 3.855 -2.249 21.295 1.00 67.12 318 GLU A N 1
ATOM 2451 C CA . GLU A 1 318 ? 2.866 -3.336 21.378 1.00 67.12 318 GLU A CA 1
ATOM 2452 C C . GLU A 1 318 ? 2.917 -4.119 22.705 1.00 67.12 318 GLU A C 1
ATOM 2454 O O . GLU A 1 318 ? 1.996 -4.864 23.024 1.00 67.12 318 GLU A O 1
ATOM 2459 N N . SER A 1 319 ? 3.986 -3.947 23.488 1.00 75.31 319 SER A N 1
ATOM 2460 C CA . SER A 1 319 ? 4.160 -4.513 24.830 1.00 75.31 319 SER A CA 1
ATOM 2461 C C . SER A 1 319 ? 3.559 -3.664 25.955 1.00 75.31 319 SER A C 1
ATOM 2463 O O . SER A 1 319 ? 3.621 -4.060 27.121 1.00 75.31 319 SER A O 1
ATOM 2465 N N . LEU A 1 320 ? 3.036 -2.478 25.634 1.00 80.81 320 LEU A N 1
ATOM 2466 C CA . LEU A 1 320 ? 2.454 -1.571 26.611 1.00 80.81 320 LEU A CA 1
ATOM 2467 C C . LEU A 1 320 ? 0.933 -1.519 26.462 1.00 80.81 320 LEU A C 1
ATOM 2469 O O . LEU A 1 320 ? 0.403 -1.344 25.368 1.00 80.81 320 LEU A O 1
ATOM 2473 N N . CYS A 1 321 ? 0.248 -1.604 27.597 1.00 81.31 321 CYS A N 1
ATOM 2474 C CA . CYS A 1 321 ? -1.201 -1.570 27.716 1.00 81.31 321 CYS A CA 1
ATOM 2475 C C . CYS A 1 321 ? -1.650 -0.380 28.569 1.00 81.31 321 CYS A C 1
ATOM 2477 O O . CYS A 1 321 ? -0.892 0.139 29.396 1.00 81.31 321 CYS A O 1
ATOM 2479 N N . PHE A 1 322 ? -2.905 0.038 28.403 1.00 81.81 322 PHE A N 1
ATOM 2480 C CA . PHE A 1 322 ? -3.479 1.115 29.210 1.00 81.81 322 PHE A CA 1
ATOM 2481 C C . PHE A 1 322 ? -3.641 0.714 30.683 1.00 81.81 322 PHE A C 1
ATOM 2483 O O . PHE A 1 322 ? -4.499 -0.104 31.012 1.00 81.81 322 PHE A O 1
ATOM 2490 N N . GLY A 1 323 ? -2.871 1.336 31.577 1.00 75.69 323 GLY A N 1
ATOM 2491 C CA . GLY A 1 323 ? -2.995 1.158 33.023 1.00 75.69 323 GLY A CA 1
ATOM 2492 C C . GLY A 1 323 ? -3.826 2.274 33.651 1.00 75.69 323 GLY A C 1
ATOM 2493 O O . GLY A 1 323 ? -3.395 3.422 33.678 1.00 75.69 323 GLY A O 1
ATOM 2494 N N . SER A 1 324 ? -4.994 1.954 34.217 1.00 65.56 324 SER A N 1
ATOM 2495 C CA . SER A 1 324 ? -5.836 2.947 34.910 1.00 65.56 324 SER A CA 1
ATOM 2496 C C . SER A 1 324 ? -5.215 3.484 36.206 1.00 65.56 324 SER A C 1
ATOM 2498 O O . SER A 1 324 ? -5.639 4.522 36.705 1.00 65.56 324 SER A O 1
ATOM 2500 N N . GLU A 1 325 ? -4.235 2.768 36.764 1.00 61.50 325 GLU A N 1
ATOM 2501 C CA . GLU A 1 325 ? -3.588 3.083 38.046 1.00 61.50 325 GLU A CA 1
ATOM 2502 C C . GLU A 1 325 ? -2.208 3.742 37.886 1.00 61.50 325 GLU A C 1
ATOM 2504 O O . GLU A 1 325 ? -1.664 4.304 38.841 1.00 61.50 325 GLU A O 1
ATOM 2509 N N . SER A 1 326 ? -1.625 3.713 36.684 1.00 54.28 326 SER A N 1
ATOM 2510 C CA . SER A 1 326 ? -0.320 4.313 36.421 1.00 54.28 326 SER A CA 1
ATOM 2511 C C . SER A 1 326 ? -0.456 5.801 36.090 1.00 54.28 326 SER A C 1
ATOM 2513 O O . SER A 1 326 ? -1.276 6.214 35.277 1.00 54.28 326 SER A O 1
ATOM 2515 N N . LYS A 1 327 ? 0.411 6.645 36.672 1.00 54.09 327 LYS A N 1
ATOM 2516 C CA . LYS A 1 327 ? 0.518 8.077 36.305 1.00 54.09 327 LYS A CA 1
ATOM 2517 C C . LYS A 1 327 ? 0.877 8.293 34.824 1.00 54.09 327 LYS A C 1
ATOM 2519 O O . LYS A 1 327 ? 0.686 9.388 34.304 1.00 54.09 327 LYS A O 1
ATOM 2524 N N . ALA A 1 328 ? 1.419 7.270 34.166 1.00 63.25 328 ALA A N 1
ATOM 2525 C CA . ALA A 1 328 ? 1.601 7.203 32.724 1.00 63.25 328 ALA A CA 1
ATOM 2526 C C . ALA A 1 328 ? 0.417 6.446 32.108 1.00 63.25 328 ALA A C 1
ATOM 2528 O O . ALA A 1 328 ? 0.058 5.384 32.603 1.00 63.25 328 ALA A O 1
ATOM 2529 N N . ALA A 1 329 ? -0.169 6.961 31.025 1.00 70.38 329 ALA A N 1
ATOM 2530 C CA . ALA A 1 329 ? -1.326 6.338 30.374 1.00 70.38 329 ALA A CA 1
ATOM 2531 C C . ALA A 1 329 ? -1.062 4.895 29.889 1.00 70.38 329 ALA A C 1
ATOM 2533 O O . ALA A 1 329 ? -2.002 4.128 29.742 1.00 70.38 329 ALA A O 1
ATOM 2534 N N . CYS A 1 330 ? 0.199 4.504 29.675 1.00 81.56 330 CYS A N 1
ATOM 2535 C CA . CYS A 1 330 ? 0.584 3.159 29.251 1.00 81.56 330 CYS A CA 1
ATOM 2536 C C . CYS A 1 330 ? 1.633 2.562 30.203 1.00 81.56 330 CYS A C 1
ATOM 2538 O O . CYS A 1 330 ? 2.571 3.258 30.602 1.00 81.56 330 CYS A O 1
ATOM 2540 N N . GLY A 1 331 ? 1.489 1.279 30.528 1.00 77.56 331 GLY A N 1
ATOM 2541 C CA . GLY A 1 331 ? 2.402 0.481 31.354 1.00 77.56 331 GLY A CA 1
ATOM 2542 C C . GLY A 1 331 ? 2.579 -0.927 30.780 1.00 77.56 331 GLY A C 1
ATOM 2543 O O . GLY A 1 331 ? 1.985 -1.242 29.754 1.00 77.56 331 GLY A O 1
ATOM 2544 N N . ASN A 1 332 ? 3.410 -1.769 31.400 1.00 77.94 332 ASN A N 1
ATOM 2545 C CA . ASN A 1 332 ? 3.607 -3.142 30.927 1.00 77.94 332 ASN A CA 1
ATOM 2546 C C . ASN A 1 332 ? 2.281 -3.919 30.977 1.00 77.94 332 ASN A C 1
ATOM 2548 O O . ASN A 1 332 ? 1.580 -3.876 31.988 1.00 77.94 332 ASN A O 1
ATOM 2552 N N . CYS A 1 333 ? 1.942 -4.626 29.899 1.00 75.06 333 CYS A N 1
ATOM 2553 C CA . CYS A 1 333 ? 0.707 -5.401 29.815 1.00 75.06 333 CYS A CA 1
ATOM 2554 C C . CYS A 1 333 ? 0.569 -6.463 30.916 1.00 75.06 333 CYS A C 1
ATOM 2556 O O . CYS A 1 333 ? -0.551 -6.728 31.344 1.00 75.06 333 CYS A O 1
ATOM 2558 N N . ASP A 1 334 ? 1.678 -7.020 31.413 1.00 72.69 334 ASP A N 1
ATOM 2559 C CA . ASP A 1 334 ? 1.664 -8.020 32.494 1.00 72.69 334 ASP A CA 1
ATOM 2560 C C . ASP A 1 334 ? 1.177 -7.449 33.839 1.00 72.69 334 ASP A C 1
ATOM 2562 O O . ASP A 1 334 ? 0.609 -8.172 34.659 1.00 72.69 334 ASP A O 1
ATOM 2566 N N . ASP A 1 335 ? 1.356 -6.142 34.046 1.00 65.25 335 ASP A N 1
ATOM 2567 C CA . ASP A 1 335 ? 1.004 -5.440 35.285 1.00 65.25 335 ASP A CA 1
ATOM 2568 C C . ASP A 1 335 ? -0.407 -4.826 35.227 1.00 65.25 335 ASP A C 1
ATOM 2570 O O . ASP A 1 335 ? -0.885 -4.229 36.195 1.00 65.25 335 ASP A O 1
ATOM 2574 N N . VAL A 1 336 ? -1.094 -4.956 34.087 1.00 65.44 336 VAL A N 1
ATOM 2575 C CA . VAL A 1 336 ? -2.385 -4.323 33.818 1.00 65.44 336 VAL A CA 1
ATOM 2576 C C . VAL A 1 336 ? -3.451 -5.393 33.608 1.00 65.44 336 VAL A C 1
ATOM 2578 O O . VAL A 1 336 ? -3.375 -6.224 32.706 1.00 65.44 336 VAL A O 1
ATOM 2581 N N . THR A 1 337 ? -4.533 -5.340 34.390 1.00 61.47 337 THR A N 1
ATOM 2582 C CA . THR A 1 337 ? -5.693 -6.208 34.141 1.00 61.47 337 THR A CA 1
ATOM 2583 C C . THR A 1 337 ? -6.456 -5.700 32.918 1.00 61.47 337 THR A C 1
ATOM 2585 O O . THR A 1 337 ? -7.382 -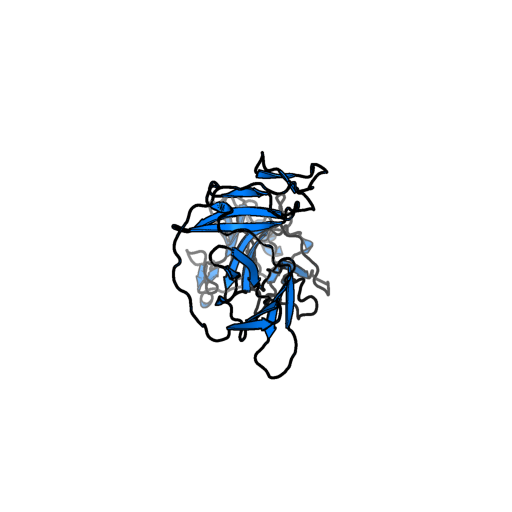4.896 33.050 1.00 61.47 337 THR A O 1
ATOM 2588 N N . CYS A 1 338 ? -6.103 -6.168 31.715 1.00 59.28 338 CYS A N 1
ATOM 2589 C CA . CYS A 1 338 ? -6.891 -5.830 30.535 1.00 59.28 338 CYS A CA 1
ATOM 2590 C C . CYS A 1 338 ? -8.238 -6.559 30.566 1.00 59.28 338 CYS A C 1
ATOM 2592 O O . CYS A 1 338 ? -8.369 -7.729 30.198 1.00 59.28 338 CYS A O 1
ATOM 2594 N N . LYS A 1 339 ? -9.281 -5.846 30.983 1.00 58.78 339 LYS A N 1
ATOM 2595 C CA . LYS A 1 339 ? -10.651 -6.333 30.872 1.00 58.78 339 LYS A CA 1
ATOM 2596 C C . LYS A 1 339 ? -11.218 -5.813 29.557 1.00 58.78 339 LYS A C 1
ATOM 2598 O O . LYS A 1 339 ? -11.559 -4.639 29.475 1.00 58.78 339 LYS A O 1
ATOM 2603 N N . LYS A 1 340 ? -11.326 -6.655 28.519 1.00 52.66 340 LYS A N 1
ATOM 2604 C CA . LYS A 1 340 ? -12.143 -6.306 27.342 1.00 52.66 340 LYS A CA 1
ATOM 2605 C C . LYS A 1 340 ? -13.549 -5.983 27.846 1.00 52.66 340 LYS A C 1
ATOM 2607 O O . LYS A 1 340 ? -14.218 -6.852 28.415 1.00 52.66 340 LYS A O 1
ATOM 2612 N N . LEU A 1 341 ? -13.976 -4.730 27.708 1.00 50.97 341 LEU A N 1
ATOM 2613 C CA . LEU A 1 341 ? -15.272 -4.285 28.205 1.00 50.97 341 LEU A CA 1
ATOM 2614 C C . LEU A 1 341 ? -16.355 -4.884 27.303 1.00 50.97 341 LEU A C 1
ATOM 2616 O O . LEU A 1 341 ? -16.708 -4.338 26.265 1.00 50.97 341 LEU A O 1
ATOM 2620 N N . SER A 1 342 ? -16.904 -6.031 27.705 1.00 35.41 342 SER A N 1
ATOM 2621 C CA . SER A 1 342 ? -17.892 -6.791 26.927 1.00 35.41 342 SER A CA 1
ATOM 2622 C C . SER A 1 342 ? -19.247 -6.087 26.756 1.00 35.41 342 SER A C 1
ATOM 2624 O O . SER A 1 342 ? -20.116 -6.607 26.056 1.00 35.41 342 SER A O 1
ATOM 2626 N N . ARG A 1 343 ? -19.453 -4.907 27.362 1.00 39.16 343 ARG A N 1
ATOM 2627 C CA . ARG A 1 343 ? -20.662 -4.082 27.210 1.00 39.16 343 ARG A CA 1
ATOM 2628 C C . ARG A 1 343 ? -20.335 -2.588 27.307 1.00 39.16 343 ARG A C 1
ATOM 2630 O O . ARG A 1 343 ? -20.343 -2.016 28.394 1.00 39.16 343 ARG A O 1
ATOM 2637 N N . TYR A 1 344 ? -20.144 -1.951 26.154 1.00 43.22 344 TYR A N 1
ATOM 2638 C CA . TYR A 1 344 ? -20.045 -0.490 25.998 1.00 43.22 344 TYR A CA 1
ATOM 2639 C C . TYR A 1 344 ? -21.291 0.259 26.537 1.00 43.22 344 TYR A C 1
ATOM 2641 O O . TYR A 1 344 ? -21.210 1.417 26.929 1.00 43.22 344 TYR A O 1
ATOM 2649 N N . ASN A 1 345 ? -22.431 -0.431 26.686 1.00 40.97 345 ASN A N 1
ATOM 2650 C CA . ASN A 1 345 ? -23.687 0.146 27.187 1.00 40.97 345 ASN A CA 1
ATOM 2651 C C . ASN A 1 345 ? -23.679 0.560 28.673 1.00 40.97 345 ASN A C 1
ATOM 2653 O O . ASN A 1 345 ? -24.593 1.260 29.099 1.00 40.97 345 ASN A O 1
ATOM 2657 N N . ASN A 1 346 ? -22.685 0.161 29.475 1.00 37.56 346 ASN A N 1
ATOM 2658 C CA . ASN A 1 346 ? -22.689 0.461 30.915 1.00 37.56 346 ASN A CA 1
ATOM 2659 C C . ASN A 1 346 ? -22.019 1.796 31.291 1.00 37.56 346 ASN A C 1
ATOM 2661 O O . ASN A 1 346 ? -22.307 2.317 32.368 1.00 37.56 346 ASN A O 1
ATOM 2665 N N . TYR A 1 347 ? -21.193 2.397 30.424 1.00 42.69 347 TYR A N 1
ATOM 2666 C CA . TYR A 1 347 ? -20.597 3.713 30.715 1.00 42.69 347 TYR A CA 1
ATOM 2667 C C . TYR A 1 347 ? -21.616 4.863 30.625 1.00 42.69 347 TYR A C 1
ATOM 2669 O O . TYR A 1 347 ? -21.481 5.861 31.324 1.00 42.69 347 TYR A O 1
ATOM 2677 N N . GLN A 1 348 ? -22.702 4.680 29.866 1.00 37.41 348 GLN A N 1
ATOM 2678 C CA . GLN A 1 348 ? -23.841 5.610 29.813 1.00 37.41 348 GLN A CA 1
ATOM 2679 C C . GLN A 1 348 ? -24.670 5.626 31.116 1.00 37.41 348 GLN A C 1
ATOM 2681 O O . GLN A 1 348 ? -25.388 6.589 31.379 1.00 37.41 348 GLN A O 1
ATOM 2686 N N . VAL A 1 349 ? -24.585 4.579 31.950 1.00 36.31 349 VAL A N 1
ATOM 2687 C CA . VAL A 1 349 ? -25.420 4.444 33.161 1.00 36.31 349 VAL A CA 1
ATOM 2688 C C . VAL A 1 349 ? -24.691 4.914 34.424 1.00 36.31 349 VAL A C 1
ATOM 2690 O O . VAL A 1 349 ? -25.332 5.448 35.326 1.00 36.31 349 VAL A O 1
ATOM 2693 N N . ALA A 1 350 ? -23.359 4.809 34.480 1.00 32.97 350 ALA A N 1
ATOM 2694 C CA . ALA A 1 350 ? -22.590 5.212 35.663 1.00 32.97 350 ALA A CA 1
ATOM 2695 C C . ALA A 1 350 ? -22.635 6.730 35.947 1.00 32.97 350 ALA A C 1
ATOM 2697 O O . ALA A 1 350 ? -22.560 7.130 37.106 1.00 32.97 350 ALA A O 1
ATOM 2698 N N . ASN A 1 351 ? -22.858 7.567 34.925 1.00 33.31 351 ASN A N 1
ATOM 2699 C CA . ASN A 1 351 ? -22.964 9.026 35.074 1.00 33.31 351 ASN A CA 1
ATOM 2700 C C . ASN A 1 351 ? -24.392 9.546 35.344 1.00 33.31 351 ASN A C 1
ATOM 2702 O O . ASN A 1 351 ? -24.587 10.756 35.416 1.00 33.31 351 ASN A O 1
ATOM 2706 N N . ARG A 1 352 ? -25.398 8.674 35.535 1.00 32.22 352 ARG A N 1
ATOM 2707 C CA . ARG A 1 352 ? -26.759 9.090 35.952 1.00 32.22 352 ARG A CA 1
ATOM 2708 C C . ARG A 1 352 ? -27.071 8.879 37.438 1.00 32.22 352 ARG A C 1
ATOM 2710 O O . ARG A 1 352 ? -28.150 9.261 37.874 1.00 32.22 352 ARG A O 1
ATOM 2717 N N . THR A 1 353 ? -26.157 8.315 38.228 1.00 34.22 353 THR A N 1
ATOM 2718 C CA . THR A 1 353 ? -26.392 8.008 39.659 1.00 34.22 353 THR A CA 1
ATOM 2719 C C . THR A 1 353 ? -25.577 8.840 40.649 1.00 34.22 353 THR A C 1
ATOM 2721 O O . THR A 1 353 ? -25.510 8.494 41.823 1.00 34.22 353 THR A O 1
ATOM 2724 N N . ALA A 1 354 ? -25.008 9.969 40.224 1.00 34.06 354 ALA A N 1
ATOM 2725 C CA . ALA A 1 354 ? -24.339 10.910 41.122 1.00 34.06 354 ALA A CA 1
ATOM 2726 C C . ALA A 1 354 ? -24.914 12.325 40.972 1.00 34.06 354 ALA A C 1
ATOM 2728 O O . ALA A 1 354 ? -24.234 13.222 40.490 1.00 34.06 354 ALA A O 1
ATOM 2729 N N . THR A 1 355 ? -26.191 12.506 41.323 1.00 33.72 355 THR A N 1
ATOM 2730 C CA . THR A 1 355 ? -26.755 13.749 41.900 1.00 33.72 355 THR A CA 1
ATOM 2731 C C . THR A 1 355 ? -28.242 13.548 42.220 1.00 33.72 355 THR A C 1
ATOM 2733 O O . THR A 1 355 ? -29.115 13.704 41.369 1.00 33.72 355 THR A O 1
ATOM 2736 N N . MET A 1 356 ? -28.515 13.190 43.474 1.00 30.34 356 MET A N 1
ATOM 2737 C CA . MET A 1 356 ? -29.668 13.672 44.238 1.00 30.34 356 MET A CA 1
ATOM 2738 C C . MET A 1 356 ? -29.139 14.214 45.556 1.00 30.34 356 MET A C 1
ATOM 2740 O O . MET A 1 356 ? -28.237 13.547 46.117 1.00 30.34 356 MET A O 1
#